Protein AF-A0AA39NH57-F1 (afdb_monomer_lite)

pLDDT: mean 89.68, std 11.89, range [40.75, 98.69]

Organism: Armillaria tabescens (NCBI:txid1929756)

Sequence (197 aa):
ELPESLSWLKDVNIGLLIDQEGFRAVHPSFRFVGYSPYTRSLDPQGGVIEGGVAEFMPIKRQAFNFHYALFDGLPILRRVTVNGEEDRDYISRQATLSLKTNGVYTIRGSETSSHASHQGDSPGAHKLRWKFDYMVDCRRQGEGSGRVLDGEKTLTPLTFSCSPLLLDPSQGKKIRLMHIVKKSVVTKLVAEKVEPT

Secondary structure (DSSP, 8-state):
---GGGGGGGG-EEEEEEESTTT--B--EEEEEEEETT--TT-TT-PPPTT-EEEEEESS---EEEE--TTSPPPEEEEEEETT-TTEES-SS-EE---SSSEEEEEEEEEE-SS---SSS-S-PPEEEEEEEEEEEEEESSSS---EEEEEEEEEEEEEEE-GGGGSTTT-EE--HHHHHHHHHSPPEEPEEPPP-

Structure (mmCIF, N/CA/C/O backbone):
data_AF-A0AA39NH57-F1
#
_entry.id   AF-A0AA39NH57-F1
#
loop_
_atom_site.group_PDB
_atom_site.id
_atom_site.type_symbol
_atom_site.label_atom_id
_atom_site.label_alt_id
_atom_site.label_comp_id
_atom_site.label_asym_id
_atom_site.label_entity_id
_atom_site.label_seq_id
_atom_site.pdbx_PDB_ins_code
_atom_site.Cartn_x
_atom_site.Cartn_y
_atom_site.Cartn_z
_atom_site.occupancy
_atom_site.B_iso_or_equiv
_atom_site.auth_seq_id
_atom_site.auth_comp_id
_atom_site.auth_asym_id
_atom_site.auth_atom_id
_atom_site.pdbx_PDB_model_num
ATOM 1 N N . GLU A 1 1 ? -3.361 -0.098 -24.016 1.00 78.81 1 GLU A N 1
ATOM 2 C CA . GLU A 1 1 ? -2.987 -1.528 -24.060 1.00 78.81 1 GLU A CA 1
ATOM 3 C C . GLU A 1 1 ? -1.663 -1.727 -23.337 1.00 78.81 1 GLU A C 1
ATOM 5 O O . GLU A 1 1 ? -0.910 -0.765 -23.217 1.00 78.81 1 GLU A O 1
ATOM 10 N N . LEU A 1 2 ? -1.416 -2.924 -22.800 1.00 91.06 2 LEU A N 1
ATOM 11 C CA . LEU A 1 2 ? -0.170 -3.248 -22.100 1.00 91.06 2 LEU A CA 1
ATOM 12 C C . LEU A 1 2 ? 0.949 -3.505 -23.130 1.00 91.06 2 LEU A C 1
ATOM 14 O O . LEU A 1 2 ? 0.768 -4.400 -23.956 1.00 91.06 2 LEU A O 1
ATOM 18 N N . PRO A 1 3 ? 2.083 -2.778 -23.088 1.00 91.56 3 PRO A N 1
ATOM 19 C CA . PRO A 1 3 ? 3.219 -3.033 -23.972 1.00 91.56 3 PRO A CA 1
ATOM 20 C C . PRO A 1 3 ? 3.752 -4.462 -23.832 1.00 91.56 3 PRO A C 1
ATOM 22 O O . PRO A 1 3 ? 3.783 -5.008 -22.729 1.00 91.56 3 PRO A O 1
ATOM 25 N N . GLU A 1 4 ? 4.231 -5.053 -24.928 1.00 92.50 4 GLU A N 1
ATOM 26 C CA . GLU A 1 4 ? 4.769 -6.423 -24.937 1.00 92.50 4 GLU A CA 1
ATOM 27 C C . GLU A 1 4 ? 5.940 -6.602 -23.957 1.00 92.50 4 GLU A C 1
ATOM 29 O O . GLU A 1 4 ? 6.001 -7.599 -23.236 1.00 92.50 4 GLU A O 1
ATOM 34 N N . SER A 1 5 ? 6.800 -5.586 -23.832 1.00 90.56 5 SER A N 1
ATOM 35 C CA . SER A 1 5 ? 7.909 -5.545 -22.867 1.00 90.56 5 SER A CA 1
ATOM 36 C C . SER A 1 5 ? 7.464 -5.605 -21.400 1.00 90.56 5 SER A C 1
ATOM 38 O O . SER A 1 5 ? 8.267 -5.915 -20.522 1.00 90.56 5 SER A O 1
ATOM 40 N N . LEU A 1 6 ? 6.188 -5.330 -21.124 1.00 93.50 6 LEU A N 1
ATOM 41 C CA . LEU A 1 6 ? 5.577 -5.385 -19.797 1.00 93.50 6 LEU A CA 1
ATOM 42 C C . LEU A 1 6 ? 4.576 -6.542 -19.659 1.00 93.50 6 LEU A C 1
ATOM 44 O O . LEU A 1 6 ? 3.846 -6.605 -18.672 1.00 93.50 6 LEU A O 1
ATOM 48 N N . SER A 1 7 ? 4.531 -7.468 -20.622 1.00 95.12 7 SER A N 1
ATOM 49 C CA . SER A 1 7 ? 3.599 -8.606 -20.623 1.00 95.12 7 SER A CA 1
ATOM 50 C C . SER A 1 7 ? 3.710 -9.491 -19.378 1.00 95.12 7 SER A C 1
ATOM 52 O O . SER A 1 7 ? 2.692 -10.014 -18.926 1.00 95.12 7 SER A O 1
ATOM 54 N N . TRP A 1 8 ? 4.900 -9.571 -18.776 1.00 94.56 8 TRP A N 1
ATOM 55 C CA . TRP A 1 8 ? 5.172 -10.285 -17.526 1.00 94.56 8 TRP A CA 1
ATOM 56 C C . TRP A 1 8 ? 4.342 -9.788 -16.333 1.00 94.56 8 TRP A C 1
ATOM 58 O O . TRP A 1 8 ? 4.108 -10.550 -15.400 1.00 94.56 8 TRP A O 1
ATOM 68 N N . LEU A 1 9 ? 3.837 -8.545 -16.360 1.00 95.44 9 LEU A N 1
ATOM 69 C CA . LEU A 1 9 ? 2.970 -8.016 -15.300 1.00 95.44 9 LEU A CA 1
ATOM 70 C C . LEU A 1 9 ? 1.673 -8.814 -15.136 1.00 95.44 9 LEU A C 1
ATOM 72 O O . LEU A 1 9 ? 1.103 -8.812 -14.048 1.00 95.44 9 LEU A O 1
ATOM 76 N N . LYS A 1 10 ? 1.201 -9.491 -16.191 1.00 95.75 10 LYS A N 1
ATOM 77 C CA . LYS A 1 10 ? -0.053 -10.263 -16.163 1.00 95.75 10 LYS A CA 1
ATOM 78 C C . LYS A 1 10 ? -0.041 -11.374 -15.114 1.00 95.75 10 LYS A C 1
ATOM 80 O O . LYS A 1 10 ? -1.092 -11.677 -14.557 1.00 95.75 10 LYS A O 1
ATOM 85 N N . ASP A 1 11 ? 1.137 -11.919 -14.831 1.00 95.69 11 ASP A N 1
ATOM 86 C CA . ASP A 1 11 ? 1.326 -13.025 -13.892 1.00 95.69 11 ASP A CA 1
ATOM 87 C C . ASP A 1 11 ? 1.779 -12.545 -12.504 1.00 95.69 11 ASP A C 1
ATOM 89 O O . ASP A 1 11 ? 2.000 -13.351 -11.598 1.00 95.69 11 ASP A O 1
ATOM 93 N N . VAL A 1 12 ? 1.907 -11.226 -12.311 1.00 97.38 12 VAL A N 1
ATOM 94 C CA . VAL A 1 12 ? 2.378 -10.652 -11.052 1.00 97.38 12 VAL A CA 1
ATOM 95 C C . VAL A 1 12 ? 1.270 -10.615 -10.006 1.00 97.38 12 VAL A C 1
ATOM 97 O O . VAL A 1 12 ? 0.202 -10.027 -10.205 1.00 97.38 12 VAL A O 1
ATOM 100 N N . ASN A 1 13 ? 1.592 -11.161 -8.834 1.00 97.62 13 ASN A N 1
ATOM 101 C CA . ASN A 1 13 ? 0.814 -11.007 -7.614 1.00 97.62 13 ASN A CA 1
ATOM 102 C C . ASN A 1 13 ? 1.596 -10.197 -6.583 1.00 97.62 13 ASN A C 1
ATOM 104 O O . ASN A 1 13 ? 2.742 -10.511 -6.268 1.00 97.62 13 ASN A O 1
ATOM 108 N N . ILE A 1 14 ? 0.962 -9.180 -6.012 1.00 98.50 14 ILE A N 1
ATOM 109 C CA . ILE A 1 14 ? 1.549 -8.357 -4.953 1.00 98.50 14 ILE A CA 1
ATOM 110 C C . ILE A 1 14 ? 1.020 -8.834 -3.607 1.00 98.50 14 ILE A C 1
ATOM 112 O O . ILE A 1 14 ? -0.189 -8.979 -3.438 1.00 98.50 14 ILE A O 1
ATOM 116 N N . GLY A 1 15 ? 1.907 -9.040 -2.638 1.00 98.38 15 GLY A N 1
ATOM 117 C CA . GLY A 1 15 ? 1.558 -9.253 -1.237 1.00 98.38 15 GLY A CA 1
ATOM 118 C C . GLY A 1 15 ? 1.901 -8.027 -0.399 1.00 98.38 15 GLY A C 1
ATOM 119 O O . GLY A 1 15 ? 2.974 -7.445 -0.54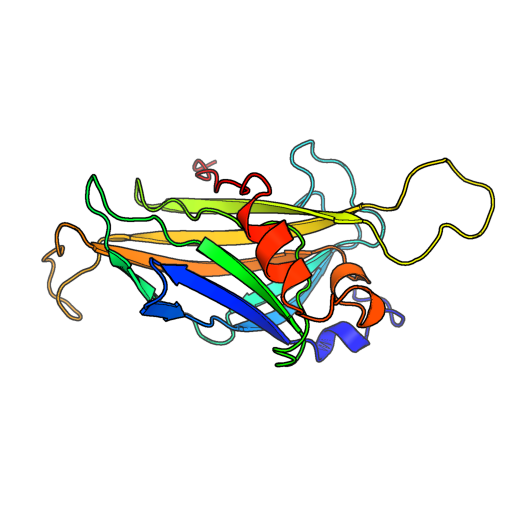9 1.00 98.38 15 GLY A O 1
ATOM 120 N N . LEU A 1 16 ? 1.010 -7.627 0.507 1.00 98.44 16 LEU A N 1
ATOM 121 C CA . LEU A 1 16 ? 1.328 -6.626 1.528 1.00 98.44 16 LEU A CA 1
ATOM 122 C C . LEU A 1 16 ? 1.457 -7.311 2.883 1.00 98.44 16 LEU A C 1
ATOM 124 O O . LEU A 1 16 ? 0.634 -8.153 3.215 1.00 98.44 16 LEU A O 1
ATOM 128 N N . LEU A 1 17 ? 2.436 -6.907 3.692 1.00 97.88 17 LEU A N 1
ATOM 129 C CA . LEU A 1 17 ? 2.437 -7.214 5.123 1.00 97.88 17 LEU A CA 1
ATOM 130 C C . LEU A 1 17 ? 1.971 -5.980 5.884 1.00 97.88 17 LEU A C 1
ATOM 132 O O . LEU A 1 17 ? 2.718 -5.002 5.975 1.00 97.88 17 LEU A O 1
ATOM 136 N N . ILE A 1 18 ? 0.778 -6.050 6.465 1.00 98.19 18 ILE A N 1
ATOM 137 C CA . ILE A 1 18 ? 0.260 -5.034 7.382 1.00 98.19 18 ILE A CA 1
ATOM 138 C C . ILE A 1 18 ? 0.232 -5.640 8.777 1.00 98.19 18 ILE A C 1
ATOM 140 O O . ILE A 1 18 ? -0.205 -6.769 8.944 1.00 98.19 18 ILE A O 1
ATOM 144 N N . ASP A 1 19 ? 0.701 -4.904 9.772 1.00 96.69 19 ASP A N 1
ATOM 145 C CA . ASP A 1 19 ? 0.818 -5.400 11.139 1.00 96.69 19 ASP A CA 1
ATOM 146 C C . ASP A 1 19 ? 0.491 -4.296 12.140 1.00 96.69 19 ASP A C 1
ATOM 148 O O . ASP A 1 19 ? 0.932 -3.156 11.986 1.00 96.69 19 ASP A O 1
ATOM 152 N N . GLN A 1 20 ? -0.268 -4.650 13.170 1.00 95.12 20 GLN A N 1
ATOM 153 C CA . GLN A 1 20 ? -0.509 -3.812 14.336 1.00 95.12 20 GLN A CA 1
ATOM 154 C C . GLN A 1 20 ? 0.141 -4.494 15.543 1.00 95.12 20 GLN A C 1
ATOM 156 O O . GLN A 1 20 ? -0.176 -5.638 15.869 1.00 95.12 20 GLN A O 1
ATOM 161 N N . GLU A 1 21 ? 1.079 -3.780 16.171 1.00 86.38 21 GLU A N 1
ATOM 162 C CA . GLU A 1 21 ? 1.728 -4.160 17.437 1.00 86.38 21 GLU A CA 1
ATOM 163 C C . GLU A 1 21 ? 2.524 -5.482 17.424 1.00 86.38 21 GLU A C 1
ATOM 165 O O . GLU A 1 21 ? 2.992 -5.928 18.467 1.00 86.38 21 GLU A O 1
ATOM 170 N N . GLY A 1 22 ? 2.757 -6.094 16.257 1.00 86.56 22 GLY A N 1
ATOM 171 C CA . GLY A 1 22 ? 3.571 -7.304 16.109 1.00 86.56 22 GLY A CA 1
ATOM 172 C C . GLY A 1 22 ? 2.810 -8.622 16.262 1.00 86.56 22 GLY A C 1
ATOM 173 O O . GLY A 1 22 ? 3.429 -9.680 16.176 1.00 86.56 22 GLY A O 1
ATOM 174 N N . PHE A 1 23 ? 1.495 -8.586 16.487 1.00 85.38 23 PHE A N 1
ATOM 175 C CA . PHE A 1 23 ? 0.682 -9.795 16.684 1.00 85.38 23 PHE A CA 1
ATOM 176 C C . PHE A 1 23 ? -0.670 -9.767 15.956 1.00 85.38 23 PHE A C 1
ATOM 178 O O . PHE A 1 23 ? -1.460 -10.703 16.077 1.00 85.38 23 PHE A O 1
ATOM 185 N N . ARG A 1 24 ? -0.942 -8.723 15.164 1.00 91.25 24 ARG A N 1
ATOM 186 C CA . ARG A 1 24 ? -2.147 -8.595 14.325 1.00 91.25 24 ARG A CA 1
ATOM 187 C C . ARG A 1 24 ? -1.747 -8.401 12.866 1.00 91.25 24 ARG A C 1
ATOM 189 O O . ARG A 1 24 ? -2.108 -7.411 12.229 1.00 91.25 24 ARG A O 1
ATOM 196 N N . ALA A 1 25 ? -0.939 -9.331 12.366 1.00 96.00 25 ALA A N 1
ATOM 197 C CA . ALA A 1 25 ? -0.470 -9.317 10.991 1.00 96.00 25 ALA A CA 1
ATOM 198 C C . ALA A 1 25 ? -1.555 -9.811 10.023 1.00 96.00 25 ALA A C 1
ATOM 200 O O . ALA A 1 25 ? -2.240 -10.802 10.279 1.00 96.00 25 ALA A O 1
ATOM 201 N N . VAL A 1 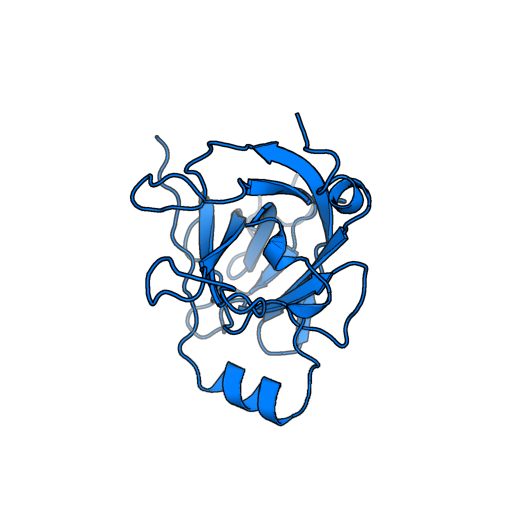26 ? -1.691 -9.128 8.890 1.00 97.44 26 VAL A N 1
ATOM 202 C CA . VAL A 1 26 ? -2.578 -9.495 7.785 1.00 97.44 26 VAL A CA 1
ATOM 203 C C . VAL A 1 26 ? -1.840 -9.370 6.457 1.00 97.44 26 VAL A C 1
ATOM 205 O O . VAL A 1 26 ? -0.953 -8.526 6.293 1.00 97.44 26 VAL A O 1
ATOM 208 N N . HIS A 1 27 ? -2.224 -10.227 5.511 1.00 97.62 27 HIS A N 1
ATOM 209 C CA . HIS A 1 27 ? -1.500 -10.438 4.260 1.00 97.62 27 HIS A CA 1
ATOM 210 C C . HIS A 1 27 ? -2.427 -10.320 3.042 1.00 97.62 27 HIS A C 1
ATOM 212 O O . HIS A 1 27 ? -2.724 -11.328 2.400 1.00 97.62 27 HIS A O 1
ATOM 218 N N . PRO A 1 28 ? -2.969 -9.128 2.727 1.00 97.94 28 PRO A N 1
ATOM 219 C CA . PRO A 1 28 ? -3.777 -8.982 1.529 1.00 97.94 28 PRO A CA 1
ATOM 220 C C . PRO A 1 28 ? -2.917 -9.140 0.276 1.00 97.94 28 PRO A C 1
ATOM 222 O O . PRO A 1 28 ? -1.798 -8.626 0.195 1.00 97.94 28 PRO A O 1
ATOM 225 N N . SER A 1 29 ? -3.479 -9.832 -0.711 1.00 98.25 29 SER A N 1
ATOM 226 C CA . SER A 1 29 ? -2.846 -10.077 -2.004 1.00 98.25 29 SER A CA 1
ATOM 227 C C . SER A 1 29 ? -3.622 -9.406 -3.127 1.00 98.25 29 SER A C 1
ATOM 229 O O . SER A 1 29 ? -4.853 -9.333 -3.084 1.00 98.25 29 SER A O 1
ATOM 231 N N . PHE A 1 30 ? -2.905 -8.949 -4.147 1.00 98.69 30 PHE A N 1
ATOM 232 C CA . PHE A 1 30 ? -3.447 -8.213 -5.278 1.00 98.69 30 PHE A CA 1
ATOM 233 C C . PHE A 1 30 ? -2.966 -8.834 -6.580 1.00 98.69 30 PHE A C 1
ATOM 235 O O . PHE A 1 30 ? -1.812 -9.241 -6.679 1.00 98.69 30 PHE A O 1
ATOM 242 N N . ARG A 1 31 ? -3.842 -8.854 -7.580 1.00 98.31 31 ARG A N 1
ATOM 243 C CA . ARG A 1 31 ? -3.537 -9.307 -8.939 1.00 98.31 31 ARG A CA 1
ATOM 244 C C . ARG A 1 31 ? -3.554 -8.135 -9.903 1.00 98.31 31 ARG A C 1
ATOM 246 O O . ARG A 1 31 ? -4.313 -7.183 -9.696 1.00 98.31 31 ARG A O 1
ATOM 253 N N . PHE A 1 32 ? -2.750 -8.228 -10.951 1.00 98.19 32 PHE A N 1
ATOM 254 C CA . PHE A 1 32 ? -2.742 -7.252 -12.030 1.00 98.19 32 PHE A CA 1
ATOM 255 C C . PHE A 1 32 ? -4.116 -7.172 -12.713 1.00 98.19 32 PHE A C 1
ATOM 257 O O . PHE A 1 32 ? -4.762 -8.193 -12.959 1.00 98.19 32 PHE A O 1
ATOM 264 N N . VAL A 1 33 ? -4.573 -5.954 -13.010 1.00 97.12 33 VAL A N 1
ATOM 265 C CA . VAL A 1 33 ? -5.847 -5.713 -13.712 1.00 97.12 33 VAL A CA 1
ATOM 266 C C . VAL A 1 33 ? -5.736 -4.733 -14.872 1.00 97.12 33 VAL A C 1
ATOM 268 O O . VAL A 1 33 ? -6.602 -4.746 -15.745 1.00 97.12 33 VAL A O 1
ATOM 271 N N . GLY A 1 34 ? -4.703 -3.891 -14.912 1.00 95.38 34 GLY A N 1
ATOM 272 C CA . GLY A 1 34 ? -4.641 -2.829 -15.906 1.00 95.38 34 GLY A CA 1
ATOM 273 C C . GLY A 1 34 ? -3.302 -2.117 -15.975 1.00 95.38 34 GLY A C 1
ATOM 274 O O . GLY A 1 34 ? -2.487 -2.167 -15.055 1.00 95.38 34 GLY A O 1
ATOM 275 N N . TYR A 1 35 ? -3.086 -1.443 -17.101 1.00 95.38 35 TYR A N 1
ATOM 276 C CA . TYR A 1 35 ? -1.937 -0.582 -17.325 1.00 95.38 35 TYR A CA 1
ATOM 277 C C . TYR A 1 35 ? -2.371 0.715 -17.999 1.00 95.38 35 TYR A C 1
ATOM 279 O O . TYR A 1 35 ? -3.073 0.698 -19.014 1.00 95.38 35 TYR A O 1
ATOM 287 N N . SER A 1 36 ? -1.890 1.825 -17.451 1.00 92.31 36 SER A N 1
ATOM 288 C CA . SER A 1 36 ? -2.207 3.176 -17.890 1.00 92.31 36 SER A CA 1
ATOM 289 C C . SER A 1 36 ? -0.924 3.913 -18.305 1.00 92.31 36 SER A C 1
ATOM 291 O O . SER A 1 36 ? -0.159 4.320 -17.428 1.00 92.31 36 SER A O 1
ATOM 293 N N . PRO A 1 37 ? -0.670 4.135 -19.612 1.00 86.38 37 PRO A N 1
ATOM 294 C CA . PRO A 1 37 ? 0.579 4.743 -20.094 1.00 86.38 37 PRO A CA 1
ATOM 295 C C . PRO A 1 37 ? 0.727 6.232 -19.754 1.00 86.38 37 PRO A C 1
ATOM 297 O O . PRO A 1 37 ? 1.843 6.722 -19.632 1.00 86.38 37 PRO A O 1
ATOM 300 N N . TYR A 1 38 ? -0.386 6.954 -19.584 1.00 79.25 38 TYR A N 1
ATOM 301 C CA . TYR A 1 38 ? -0.394 8.417 -19.423 1.00 79.25 38 TYR A CA 1
ATOM 302 C C . TYR A 1 38 ? -1.114 8.892 -18.158 1.00 79.25 38 TYR A C 1
ATOM 304 O O . TYR A 1 38 ? -1.486 10.062 -18.050 1.00 79.25 38 TYR A O 1
ATOM 312 N N . THR A 1 39 ? -1.364 7.993 -17.203 1.00 78.00 39 THR A N 1
ATOM 313 C CA . THR A 1 39 ? -2.061 8.391 -15.978 1.00 78.00 39 THR A CA 1
ATOM 314 C C . THR A 1 39 ? -1.168 9.235 -15.077 1.00 78.00 39 THR A C 1
ATOM 316 O O . THR A 1 39 ? 0.057 9.112 -15.050 1.00 78.00 39 THR A O 1
ATOM 319 N N . ARG A 1 40 ? -1.833 10.089 -14.307 1.00 78.69 40 ARG A N 1
ATOM 320 C CA . ARG A 1 40 ? -1.241 10.977 -13.306 1.00 78.69 40 ARG A CA 1
ATOM 321 C C . ARG A 1 40 ? -1.535 10.489 -11.885 1.00 78.69 40 ARG A C 1
ATOM 323 O O . ARG A 1 40 ? -1.211 11.162 -10.919 1.00 78.69 40 ARG A O 1
ATOM 330 N 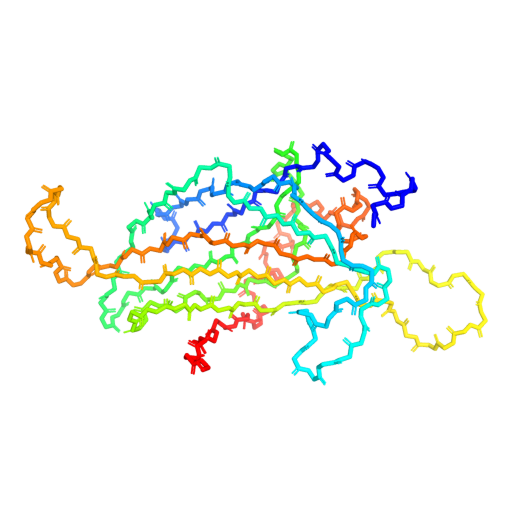N . SER A 1 41 ? -2.155 9.313 -11.742 1.00 77.31 41 SER A N 1
ATOM 331 C CA . SER A 1 41 ? -2.722 8.811 -10.480 1.00 77.31 41 SER A CA 1
ATOM 332 C C . SER A 1 41 ? -1.707 8.590 -9.351 1.00 77.31 41 SER A C 1
ATOM 334 O O . SER A 1 41 ? -2.101 8.528 -8.183 1.00 77.31 41 SER A O 1
ATOM 336 N N . LEU A 1 42 ? -0.415 8.474 -9.680 1.00 82.75 42 LEU A N 1
ATOM 337 C CA . LEU A 1 42 ? 0.676 8.344 -8.708 1.00 82.75 42 LEU A CA 1
ATOM 338 C C . LEU A 1 42 ? 1.380 9.670 -8.393 1.00 82.75 42 LEU A C 1
ATOM 340 O O . LEU A 1 42 ? 2.205 9.698 -7.481 1.00 82.75 42 LEU A O 1
ATOM 344 N N . ASP A 1 43 ? 1.106 10.739 -9.143 1.00 80.00 43 ASP A N 1
ATOM 345 C CA . ASP A 1 43 ? 1.714 12.052 -8.939 1.00 80.00 43 ASP A CA 1
ATOM 346 C C . ASP A 1 43 ? 0.724 12.981 -8.215 1.00 80.00 43 ASP A C 1
ATOM 348 O O . ASP A 1 43 ? -0.284 13.372 -8.808 1.00 80.00 43 ASP A O 1
ATOM 352 N N . PRO A 1 44 ? 0.984 13.370 -6.953 1.00 73.94 44 PRO A N 1
ATOM 353 C CA . PRO A 1 44 ? 0.146 14.340 -6.248 1.00 73.94 44 PRO A CA 1
ATOM 354 C C . PRO A 1 44 ? 0.023 15.684 -6.977 1.00 73.94 44 PRO A C 1
ATOM 356 O O . PRO A 1 44 ? -0.987 16.364 -6.838 1.00 73.94 44 PRO A O 1
ATOM 359 N N . GLN A 1 45 ? 1.039 16.068 -7.752 1.00 79.44 45 GLN A N 1
ATOM 360 C CA . GLN A 1 45 ? 1.079 17.301 -8.534 1.00 79.44 45 GLN A CA 1
ATOM 361 C C . GLN A 1 45 ? 0.500 17.129 -9.949 1.00 79.44 45 GLN A C 1
ATOM 363 O O . GLN A 1 45 ? 0.469 18.081 -10.726 1.00 79.44 45 GLN A O 1
ATOM 368 N N . GLY A 1 46 ? 0.036 15.929 -10.309 1.00 75.12 46 GLY A N 1
ATOM 369 C CA . GLY A 1 46 ? -0.579 15.671 -11.608 1.00 75.12 46 GLY A CA 1
ATOM 370 C C . GLY A 1 46 ? 0.413 15.565 -12.772 1.00 75.12 46 GLY A C 1
ATOM 371 O O . GLY A 1 46 ? 0.019 15.762 -13.925 1.00 75.12 46 GLY A O 1
ATOM 372 N N . GLY A 1 47 ? 1.685 15.275 -12.494 1.00 78.94 47 GLY A N 1
ATOM 373 C CA . GLY A 1 47 ? 2.693 14.950 -13.503 1.00 78.94 47 GLY A CA 1
ATOM 374 C C . GLY A 1 47 ? 2.472 13.579 -14.153 1.00 78.94 47 GLY A C 1
ATOM 375 O O . GLY A 1 47 ? 1.892 12.666 -13.560 1.00 78.94 47 GLY A O 1
ATOM 376 N N . VAL A 1 48 ? 2.929 13.432 -15.399 1.00 75.19 48 VAL A N 1
ATOM 377 C CA . VAL A 1 48 ? 2.916 12.142 -16.109 1.00 75.19 48 VAL A CA 1
ATOM 378 C C . VAL A 1 48 ? 3.977 11.224 -15.503 1.00 75.19 48 VAL A C 1
ATOM 380 O O . VAL A 1 48 ? 5.103 11.649 -15.249 1.00 75.19 48 VAL A O 1
ATOM 383 N N . ILE A 1 49 ? 3.617 9.961 -15.275 1.00 80.44 49 ILE A N 1
ATOM 384 C CA . ILE A 1 49 ? 4.546 8.940 -14.784 1.00 80.44 49 ILE A CA 1
ATOM 385 C C . ILE A 1 49 ? 5.282 8.312 -15.964 1.00 80.44 49 ILE A C 1
ATOM 387 O O . ILE A 1 49 ? 4.670 7.657 -16.807 1.00 80.44 49 ILE A O 1
ATOM 391 N N . GLU A 1 50 ? 6.600 8.486 -16.007 1.00 79.00 50 GLU A N 1
ATOM 392 C CA . GLU A 1 50 ? 7.464 7.804 -16.970 1.00 79.00 50 GLU A CA 1
ATOM 393 C C . GLU A 1 50 ? 7.307 6.276 -16.849 1.00 79.00 50 GLU A C 1
ATOM 395 O O . GLU A 1 50 ? 7.286 5.722 -15.747 1.00 79.00 50 GLU A O 1
ATOM 400 N N . GLY A 1 51 ? 7.145 5.590 -17.984 1.00 82.31 51 GLY A N 1
ATOM 401 C CA . GLY A 1 51 ? 6.900 4.143 -18.028 1.00 82.31 51 GLY A CA 1
ATOM 402 C C . GLY A 1 51 ? 5.460 3.717 -17.705 1.00 82.31 51 GLY A C 1
ATOM 403 O O . GLY A 1 51 ? 5.150 2.527 -17.786 1.00 82.31 51 GLY A O 1
ATOM 404 N N . GLY A 1 52 ? 4.559 4.657 -17.402 1.00 90.19 52 GLY A N 1
ATOM 405 C CA . GLY A 1 52 ? 3.152 4.397 -17.092 1.00 90.19 52 GLY A CA 1
ATOM 406 C C . GLY A 1 52 ? 2.923 3.797 -15.702 1.00 90.19 52 GLY A C 1
ATOM 407 O O . GLY A 1 52 ? 3.805 3.785 -14.842 1.00 90.19 52 GLY A O 1
ATOM 408 N N . VAL A 1 53 ? 1.704 3.313 -15.465 1.00 94.50 53 VAL A N 1
ATOM 409 C CA . VAL A 1 53 ? 1.260 2.791 -14.164 1.00 94.50 53 VAL A CA 1
ATOM 410 C C . VAL A 1 53 ? 0.606 1.433 -14.331 1.00 94.50 53 VAL A C 1
ATOM 412 O O . VAL A 1 53 ? -0.322 1.286 -15.122 1.00 94.50 53 VAL A O 1
ATOM 415 N N . ALA A 1 54 ? 1.075 0.460 -13.558 1.00 96.69 54 ALA A N 1
ATOM 416 C CA . ALA A 1 54 ? 0.434 -0.832 -13.383 1.00 96.69 54 ALA A CA 1
ATOM 417 C C . ALA A 1 54 ? -0.584 -0.758 -12.236 1.00 96.69 54 ALA A C 1
ATOM 419 O O . ALA A 1 54 ? -0.308 -0.183 -11.179 1.00 96.69 54 ALA A O 1
ATOM 420 N N . GLU A 1 55 ? -1.759 -1.339 -12.448 1.00 97.38 55 GLU A N 1
ATOM 421 C CA . GLU A 1 55 ? -2.894 -1.303 -11.530 1.00 97.38 55 GLU A CA 1
ATOM 422 C C . GLU A 1 55 ? -3.234 -2.713 -11.054 1.00 97.38 55 GLU A C 1
ATOM 424 O O . GLU A 1 55 ? -3.325 -3.655 -11.847 1.00 97.38 55 GLU A O 1
ATOM 429 N N . PHE A 1 56 ? -3.441 -2.843 -9.745 1.00 98.38 56 PHE A N 1
ATOM 430 C CA . PHE A 1 56 ? -3.702 -4.101 -9.069 1.00 98.38 56 PHE A CA 1
ATOM 431 C C . PHE A 1 56 ? -4.925 -3.983 -8.160 1.00 98.38 56 PHE A C 1
ATOM 433 O O . PHE A 1 56 ? -5.108 -2.989 -7.450 1.00 98.38 56 PHE A O 1
ATOM 440 N N . MET A 1 57 ? -5.733 -5.040 -8.141 1.00 98.38 57 MET A N 1
ATOM 441 C CA . MET A 1 57 ? -6.928 -5.161 -7.303 1.00 98.38 57 MET A CA 1
ATOM 442 C C . MET A 1 57 ? -6.791 -6.351 -6.347 1.00 98.38 57 MET A C 1
ATOM 444 O O . MET A 1 57 ? -6.164 -7.348 -6.719 1.00 98.38 57 MET A O 1
ATOM 448 N N . PRO A 1 58 ? -7.390 -6.293 -5.143 1.00 98.31 58 PRO A N 1
ATOM 449 C CA . PRO A 1 58 ? -7.403 -7.403 -4.207 1.00 98.31 58 PRO A CA 1
ATOM 450 C C . PRO A 1 58 ? -7.912 -8.683 -4.869 1.00 98.31 58 PRO A C 1
ATOM 452 O O . PRO A 1 58 ? -8.958 -8.685 -5.519 1.00 98.31 58 PRO A O 1
ATOM 455 N N . ILE A 1 59 ? -7.198 -9.790 -4.665 1.00 97.75 59 ILE A N 1
ATOM 456 C CA . ILE A 1 59 ? -7.641 -11.120 -5.114 1.00 97.75 59 ILE A CA 1
ATOM 457 C C . ILE A 1 59 ? -8.932 -11.507 -4.385 1.00 97.75 59 ILE A C 1
ATOM 459 O O . ILE A 1 59 ? -9.855 -12.056 -4.981 1.00 97.75 59 ILE A O 1
ATOM 463 N N . LYS A 1 60 ? -9.014 -11.166 -3.095 1.00 96.44 60 LYS A N 1
ATOM 464 C CA . LYS A 1 60 ? -10.200 -11.334 -2.259 1.00 96.44 60 LYS A CA 1
ATOM 465 C C . LYS A 1 60 ? -10.564 -9.997 -1.629 1.00 96.44 60 LYS A C 1
ATOM 467 O O . LYS A 1 60 ? -9.744 -9.391 -0.940 1.00 96.44 60 LYS A O 1
ATOM 472 N N . ARG A 1 61 ? -11.812 -9.558 -1.811 1.00 93.88 61 ARG A N 1
ATOM 473 C CA . ARG A 1 61 ? -12.352 -8.413 -1.071 1.00 93.88 61 ARG A CA 1
ATOM 474 C C . ARG A 1 61 ? -12.602 -8.847 0.371 1.00 93.88 61 ARG A C 1
ATOM 476 O O . ARG A 1 61 ? -13.577 -9.534 0.656 1.00 93.88 61 ARG A O 1
ATOM 483 N N . GLN A 1 62 ? -11.687 -8.483 1.261 1.00 94.88 62 GLN A N 1
ATOM 484 C CA . GLN A 1 62 ? -11.721 -8.852 2.670 1.00 94.88 62 GLN A CA 1
ATOM 485 C C . GLN A 1 62 ? -11.470 -7.621 3.536 1.00 94.88 62 GLN A C 1
ATOM 487 O O . GLN A 1 62 ? -10.557 -6.842 3.270 1.00 94.88 62 GLN A O 1
ATOM 492 N N . ALA A 1 63 ? -12.281 -7.476 4.580 1.00 95.81 63 ALA A N 1
ATOM 493 C CA . ALA A 1 63 ? -12.065 -6.506 5.638 1.00 95.81 63 ALA A CA 1
ATOM 494 C C . ALA A 1 63 ? -11.226 -7.141 6.757 1.00 95.81 63 ALA A C 1
ATOM 496 O O . ALA A 1 63 ? -11.465 -8.285 7.152 1.00 95.81 63 ALA A O 1
ATOM 497 N N . PHE A 1 64 ? -10.255 -6.393 7.269 1.00 95.94 64 PHE A N 1
ATOM 498 C CA . PHE A 1 64 ? -9.392 -6.798 8.375 1.00 95.94 64 PHE A CA 1
ATOM 499 C C . PHE A 1 64 ? -9.702 -5.961 9.608 1.00 95.94 64 PHE A C 1
ATOM 501 O O . PHE A 1 64 ? -9.825 -4.742 9.511 1.00 95.94 64 PHE A O 1
ATOM 508 N N . ASN A 1 65 ? -9.835 -6.615 10.758 1.00 94.94 65 ASN A N 1
ATOM 509 C CA . ASN A 1 65 ? -10.165 -5.948 12.012 1.00 94.94 65 ASN A CA 1
ATOM 510 C C . ASN A 1 65 ? -8.890 -5.465 12.701 1.00 94.94 65 ASN A C 1
ATOM 512 O O . ASN A 1 65 ? -7.953 -6.242 12.882 1.00 94.94 65 ASN A O 1
ATOM 516 N 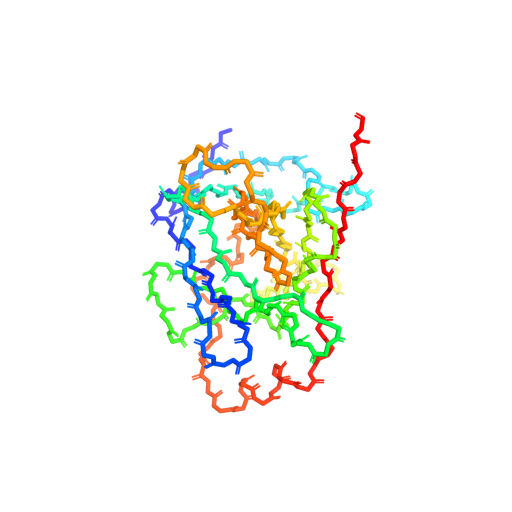N . PHE A 1 66 ? -8.899 -4.212 13.135 1.00 95.12 66 PHE A N 1
ATOM 517 C CA . PHE A 1 66 ? -7.830 -3.601 13.912 1.00 95.12 66 PHE A CA 1
ATOM 518 C C . PHE A 1 66 ? -8.408 -2.906 15.138 1.00 95.12 66 PHE A C 1
ATOM 520 O O . PHE A 1 66 ? -9.535 -2.401 15.112 1.00 95.12 66 PHE A O 1
ATOM 527 N N . HIS A 1 67 ? -7.620 -2.878 16.206 1.00 93.06 67 HIS A N 1
ATOM 528 C CA . HIS A 1 67 ? -7.947 -2.086 17.381 1.00 93.06 67 HIS A CA 1
ATOM 529 C C . HIS A 1 67 ? -7.713 -0.602 17.095 1.00 93.06 67 HIS A C 1
ATOM 531 O O . HIS A 1 67 ? -6.850 -0.227 16.297 1.00 93.06 67 HIS A O 1
ATOM 537 N N . TYR A 1 68 ? -8.508 0.244 17.731 1.00 90.88 68 TYR A N 1
ATOM 538 C CA . TYR A 1 68 ? -8.417 1.687 17.633 1.00 90.88 68 TYR A CA 1
ATOM 539 C C . TYR A 1 68 ? -8.864 2.326 18.954 1.00 90.88 68 TYR A C 1
ATOM 541 O O . TYR A 1 68 ? -9.999 2.783 19.087 1.00 90.88 68 TYR A O 1
ATOM 549 N N . ALA A 1 69 ? -7.954 2.362 19.928 1.00 85.69 69 ALA A N 1
ATOM 550 C CA . ALA A 1 69 ? -8.084 3.142 21.158 1.00 85.69 69 ALA A CA 1
ATOM 551 C C . ALA A 1 69 ? -7.014 4.250 21.240 1.00 85.69 69 ALA A C 1
ATOM 553 O O . ALA A 1 69 ? -6.050 4.266 20.476 1.00 85.69 69 ALA A O 1
ATOM 554 N N . LEU A 1 70 ? -7.179 5.192 22.179 1.00 75.62 70 LEU A N 1
ATOM 555 C CA . LEU A 1 70 ? -6.337 6.396 22.335 1.00 75.62 70 LEU A CA 1
ATOM 556 C C . LEU A 1 70 ? -4.825 6.129 22.472 1.00 75.62 70 LEU A C 1
ATOM 558 O O . LEU A 1 70 ? -4.036 7.021 22.167 1.00 75.62 70 LEU A O 1
ATOM 562 N N . PHE A 1 71 ? -4.426 4.936 22.918 1.00 79.00 71 PHE A N 1
ATOM 563 C CA . PHE A 1 71 ? -3.026 4.571 23.164 1.00 79.00 71 PHE A CA 1
ATOM 564 C C . PHE A 1 71 ? -2.548 3.364 22.348 1.00 79.00 71 PHE A C 1
ATOM 566 O O . PHE A 1 71 ? -1.406 2.937 22.518 1.00 79.00 71 PHE A O 1
ATOM 573 N N . ASP A 1 72 ? -3.391 2.840 21.457 1.00 83.62 72 ASP A N 1
ATOM 574 C CA . ASP A 1 72 ? -3.042 1.682 20.639 1.00 83.62 72 ASP A CA 1
ATOM 575 C C . ASP A 1 72 ? -2.187 2.108 19.441 1.00 83.62 72 ASP A C 1
ATOM 577 O O . ASP A 1 72 ? -2.343 3.196 18.868 1.00 83.62 72 ASP A O 1
ATOM 581 N N . GLY A 1 73 ? -1.279 1.228 19.024 1.00 90.06 73 GLY A N 1
ATOM 582 C CA . GLY A 1 73 ? -0.485 1.453 17.824 1.00 90.06 73 GLY A CA 1
ATOM 583 C C . GLY A 1 73 ? -1.365 1.400 16.576 1.00 90.06 73 GLY A C 1
ATOM 584 O O . GLY A 1 73 ? -2.184 0.501 16.426 1.00 90.06 73 GLY A O 1
ATOM 585 N N . LEU A 1 74 ? -1.187 2.321 15.627 1.00 95.19 74 LEU A N 1
ATOM 586 C CA . LEU A 1 74 ? -1.861 2.216 14.327 1.00 95.19 74 LEU A CA 1
ATOM 587 C C . LEU A 1 74 ? -1.269 1.068 13.486 1.00 95.19 74 LEU A C 1
ATOM 589 O O . LEU A 1 74 ? -0.071 0.789 13.605 1.00 95.19 74 LEU A O 1
ATOM 593 N N . PRO A 1 75 ? -2.055 0.432 12.594 1.00 97.31 75 PRO A N 1
ATOM 594 C CA . PRO A 1 75 ? -1.526 -0.569 11.676 1.00 97.31 75 PRO A CA 1
ATOM 595 C C . PRO A 1 75 ? -0.429 0.013 10.785 1.00 97.31 75 PRO A C 1
ATOM 597 O O . PRO A 1 75 ? -0.527 1.140 10.295 1.00 97.31 75 PRO A O 1
ATOM 600 N N . ILE A 1 76 ? 0.612 -0.776 10.544 1.00 97.62 76 ILE A N 1
ATOM 601 C CA . ILE A 1 76 ? 1.776 -0.389 9.757 1.00 97.62 76 ILE A CA 1
ATOM 602 C C . ILE A 1 76 ? 1.878 -1.288 8.527 1.00 97.62 76 ILE A C 1
ATOM 604 O O . ILE A 1 76 ? 2.021 -2.503 8.656 1.00 97.62 76 ILE A O 1
ATOM 608 N N . LEU A 1 77 ? 1.903 -0.697 7.331 1.00 98.25 77 LEU A N 1
ATOM 609 C CA . LEU A 1 77 ? 2.389 -1.379 6.133 1.00 98.25 77 LEU A CA 1
ATOM 610 C C . LEU A 1 77 ? 3.902 -1.572 6.276 1.00 98.25 77 LEU A C 1
ATOM 612 O O . LEU A 1 77 ? 4.685 -0.619 6.188 1.00 98.25 77 LEU A O 1
ATOM 616 N N . ARG A 1 78 ? 4.308 -2.813 6.541 1.00 96.50 78 ARG A N 1
ATOM 617 C CA . ARG A 1 78 ? 5.699 -3.177 6.810 1.00 96.50 78 ARG A CA 1
ATOM 618 C C . ARG A 1 78 ? 6.464 -3.537 5.550 1.00 96.50 78 ARG A C 1
ATOM 620 O O . ARG A 1 78 ? 7.642 -3.188 5.476 1.00 96.50 78 ARG A O 1
ATOM 627 N N . ARG A 1 79 ? 5.846 -4.268 4.617 1.00 96.81 79 ARG A N 1
ATOM 628 C CA . ARG A 1 79 ? 6.510 -4.833 3.428 1.00 96.81 79 ARG A CA 1
ATOM 629 C C . ARG A 1 79 ? 5.572 -4.908 2.231 1.00 96.81 79 ARG A C 1
ATOM 631 O O . ARG A 1 79 ? 4.364 -5.059 2.410 1.00 96.81 79 ARG A O 1
ATOM 638 N N . VAL A 1 80 ? 6.176 -4.873 1.049 1.00 98.38 80 VAL A N 1
ATOM 639 C CA . VAL A 1 80 ? 5.562 -5.251 -0.229 1.00 98.38 80 VAL A CA 1
ATOM 640 C C . VAL A 1 80 ? 6.387 -6.402 -0.794 1.00 98.38 80 VAL A C 1
ATOM 642 O O . VAL A 1 80 ? 7.606 -6.273 -0.895 1.00 98.38 80 VAL A O 1
ATOM 645 N N . THR A 1 81 ? 5.736 -7.510 -1.129 1.00 98.19 81 THR A N 1
ATOM 646 C CA . THR A 1 81 ? 6.335 -8.706 -1.735 1.00 98.19 81 THR A CA 1
ATOM 647 C C . THR A 1 81 ? 5.733 -8.942 -3.116 1.00 98.19 81 THR A C 1
ATOM 649 O O . THR A 1 81 ? 4.630 -8.477 -3.416 1.00 98.19 81 THR A O 1
ATOM 652 N N . VAL A 1 82 ? 6.457 -9.668 -3.963 1.00 97.75 82 VAL A N 1
ATOM 653 C CA . VAL A 1 82 ? 6.033 -10.014 -5.324 1.00 97.75 82 VAL A CA 1
ATOM 654 C C . VAL A 1 82 ? 6.052 -11.531 -5.460 1.00 97.75 82 VAL A C 1
ATOM 656 O O . VAL A 1 82 ? 6.980 -12.178 -4.991 1.00 97.75 82 VAL A O 1
ATOM 659 N N . ASN A 1 83 ? 5.007 -12.099 -6.057 1.00 95.62 83 ASN A N 1
ATOM 660 C CA . ASN A 1 83 ? 4.868 -13.524 -6.376 1.00 95.62 83 ASN A CA 1
ATOM 661 C C . ASN A 1 83 ? 5.083 -14.476 -5.186 1.00 95.62 83 ASN A C 1
ATOM 663 O O . ASN A 1 83 ? 5.540 -15.601 -5.353 1.00 95.62 83 ASN A O 1
ATOM 667 N N . GLY A 1 84 ? 4.737 -14.030 -3.974 1.00 91.69 84 GLY A N 1
ATOM 668 C CA . GLY A 1 84 ? 4.915 -14.820 -2.751 1.00 91.69 84 GLY A CA 1
ATOM 669 C C . GLY A 1 84 ? 6.362 -14.899 -2.251 1.00 91.69 84 GLY A C 1
ATOM 670 O O . GLY A 1 84 ? 6.622 -15.605 -1.282 1.00 91.69 84 GLY A O 1
ATOM 671 N N . GLU A 1 85 ? 7.301 -14.164 -2.854 1.00 94.19 85 GLU A N 1
ATOM 672 C CA . GLU A 1 85 ? 8.686 -14.087 -2.385 1.00 94.19 85 GLU A CA 1
ATOM 673 C C . GLU A 1 85 ? 8.776 -13.251 -1.101 1.00 94.19 85 GLU A C 1
ATOM 675 O O . GLU A 1 85 ? 8.887 -12.023 -1.121 1.00 94.19 85 GLU A O 1
ATOM 680 N N . GLU A 1 86 ? 8.705 -13.918 0.050 1.00 93.00 86 GLU A N 1
ATOM 681 C CA . GLU A 1 86 ? 8.701 -13.253 1.358 1.00 93.00 86 GLU A CA 1
ATOM 682 C C . GLU A 1 86 ? 10.086 -12.826 1.864 1.00 93.00 86 GLU A C 1
ATOM 684 O O . GLU A 1 86 ? 10.174 -12.111 2.869 1.00 93.00 86 GLU A O 1
ATOM 689 N N . ASP A 1 87 ? 11.166 -13.245 1.198 1.00 94.94 87 ASP A N 1
ATOM 690 C CA . ASP A 1 87 ? 12.546 -12.888 1.547 1.00 94.94 87 ASP A CA 1
ATOM 691 C C . ASP A 1 87 ? 13.018 -11.580 0.887 1.00 94.94 87 ASP A C 1
ATOM 693 O O . ASP A 1 87 ? 14.127 -11.105 1.171 1.00 94.94 87 ASP A O 1
ATOM 697 N N . ARG A 1 88 ? 12.163 -10.961 0.062 1.00 95.94 88 ARG A N 1
ATOM 698 C CA . ARG A 1 88 ? 12.390 -9.668 -0.589 1.00 95.94 88 ARG A CA 1
ATOM 699 C C . ARG A 1 88 ? 11.347 -8.639 -0.181 1.00 95.94 88 ARG A C 1
ATOM 701 O O . ARG A 1 88 ? 10.184 -8.946 0.040 1.00 95.94 88 ARG A O 1
ATOM 708 N N . ASP A 1 89 ? 11.781 -7.390 -0.082 1.00 96.94 89 ASP A N 1
ATOM 709 C CA . ASP A 1 89 ? 10.926 -6.246 0.222 1.00 96.94 89 ASP A CA 1
ATOM 710 C C . ASP A 1 89 ? 11.132 -5.156 -0.826 1.00 96.94 89 ASP A C 1
ATOM 712 O O . ASP A 1 89 ? 12.258 -4.719 -1.080 1.00 96.94 89 ASP A O 1
ATOM 716 N N . TYR A 1 90 ? 10.032 -4.725 -1.428 1.00 97.31 90 TYR A N 1
ATOM 717 C CA . TYR A 1 90 ? 10.017 -3.783 -2.543 1.00 97.31 90 TYR A CA 1
ATOM 718 C C . TYR A 1 90 ? 9.793 -2.332 -2.104 1.00 97.31 90 TYR A C 1
ATOM 720 O O . TYR A 1 90 ? 9.787 -1.433 -2.938 1.00 97.31 90 TYR A O 1
ATOM 728 N N . ILE A 1 91 ? 9.647 -2.076 -0.799 1.00 96.75 91 ILE A N 1
ATOM 729 C CA . ILE A 1 91 ? 9.537 -0.717 -0.253 1.00 96.75 91 ILE A CA 1
ATOM 730 C C . ILE A 1 91 ? 10.599 -0.450 0.816 1.00 96.75 91 ILE A C 1
ATOM 732 O O . ILE A 1 91 ? 10.867 -1.272 1.693 1.00 96.75 91 ILE A O 1
ATOM 736 N N . SER A 1 92 ? 11.208 0.733 0.787 1.00 94.69 92 SER A N 1
ATOM 737 C CA . SER A 1 92 ? 12.269 1.131 1.726 1.00 94.69 92 SER A CA 1
ATOM 738 C C . SER A 1 92 ? 11.759 1.801 2.993 1.00 94.69 92 SER A C 1
ATOM 740 O O . SER A 1 92 ? 12.498 1.900 3.969 1.00 94.69 92 SER A O 1
ATOM 742 N N . ARG A 1 93 ? 10.498 2.238 3.017 1.00 96.12 93 ARG A N 1
ATOM 743 C CA . ARG A 1 93 ? 9.867 2.893 4.170 1.00 96.12 93 ARG A CA 1
ATOM 744 C C . ARG A 1 93 ? 8.640 2.114 4.606 1.00 96.12 93 ARG A C 1
ATOM 746 O O . ARG A 1 93 ? 7.953 1.524 3.784 1.00 96.12 93 ARG A O 1
ATOM 753 N N . GLN A 1 94 ? 8.381 2.095 5.907 1.00 97.00 94 GLN A N 1
ATOM 754 C CA . GLN A 1 94 ? 7.091 1.647 6.429 1.00 97.00 94 GLN A CA 1
ATOM 755 C C . GLN A 1 94 ? 6.059 2.771 6.285 1.00 97.00 94 GLN A C 1
ATOM 757 O O . GLN A 1 94 ? 6.439 3.944 6.216 1.00 97.00 94 GLN A O 1
ATOM 762 N N . ALA A 1 95 ? 4.771 2.433 6.287 1.00 97.88 95 ALA A N 1
ATOM 763 C CA . ALA A 1 95 ? 3.698 3.425 6.275 1.00 97.88 95 ALA A CA 1
ATOM 764 C C . ALA A 1 95 ? 2.701 3.194 7.409 1.00 97.88 95 ALA A C 1
ATOM 766 O O . ALA A 1 95 ? 2.247 2.073 7.613 1.00 97.88 95 ALA A O 1
ATOM 767 N N . THR A 1 96 ? 2.352 4.256 8.125 1.00 97.62 96 THR A N 1
ATOM 768 C CA . THR A 1 96 ? 1.300 4.254 9.141 1.00 97.62 96 THR A CA 1
ATOM 769 C C . THR A 1 96 ? -0.062 4.400 8.469 1.00 97.62 96 THR A C 1
ATOM 771 O O . THR A 1 96 ? -0.306 5.383 7.765 1.00 97.62 96 THR A O 1
ATOM 774 N N . LEU A 1 97 ? -0.951 3.437 8.707 1.00 97.88 97 LEU A N 1
ATOM 775 C CA . LEU A 1 97 ? -2.309 3.399 8.172 1.00 97.88 97 LEU A CA 1
ATOM 776 C C . LEU A 1 97 ? -3.261 4.017 9.201 1.00 97.88 97 LEU A C 1
ATOM 778 O O . LEU A 1 97 ? -3.478 3.475 10.282 1.00 97.88 97 LEU A O 1
ATOM 782 N N . SER A 1 98 ? -3.812 5.184 8.882 1.00 96.06 98 SER A N 1
ATOM 783 C CA . SER A 1 98 ? -4.786 5.860 9.739 1.00 96.06 98 SER A CA 1
ATOM 784 C C . SER A 1 98 ? -6.109 5.096 9.785 1.00 96.06 98 SER A C 1
ATOM 786 O O . SER A 1 98 ? -6.601 4.640 8.753 1.00 96.06 98 SER A O 1
ATOM 788 N N . LEU A 1 99 ? -6.699 5.009 10.978 1.00 95.56 99 LEU A N 1
ATOM 789 C CA . LEU A 1 99 ? -8.034 4.453 11.233 1.00 95.56 99 LEU A CA 1
ATOM 790 C C . LEU A 1 99 ? -8.999 5.505 11.818 1.00 95.56 99 LEU A C 1
ATOM 792 O O . LEU A 1 99 ? -10.081 5.174 12.302 1.00 95.56 99 LEU A O 1
ATOM 796 N N . LYS A 1 100 ? -8.591 6.784 11.807 1.00 91.62 100 LYS A N 1
ATOM 797 C CA . LYS A 1 100 ? -9.187 7.841 12.639 1.00 91.62 100 LYS A CA 1
ATOM 798 C C . LYS A 1 100 ? -10.659 8.105 12.344 1.00 91.62 100 LYS A C 1
ATOM 800 O O . LYS A 1 100 ? -11.448 8.311 13.262 1.00 91.62 100 LYS A O 1
ATOM 805 N N . THR A 1 101 ? -11.026 8.134 11.069 1.00 94.19 101 THR A N 1
ATOM 806 C CA . THR A 1 101 ? -12.405 8.366 10.629 1.00 94.19 101 THR A CA 1
ATOM 807 C C . THR A 1 101 ? -12.766 7.376 9.540 1.00 94.19 101 THR A C 1
ATOM 809 O O . THR A 1 101 ? -11.879 6.881 8.855 1.00 94.19 101 THR A O 1
ATOM 812 N N . ASN A 1 102 ? -14.054 7.106 9.351 1.00 95.56 102 ASN A N 1
ATOM 813 C CA . ASN A 1 102 ? -14.485 6.267 8.239 1.00 95.56 102 ASN A CA 1
ATOM 814 C C . ASN A 1 102 ? -14.267 7.008 6.911 1.00 95.56 102 ASN A C 1
ATOM 816 O O . ASN A 1 102 ? -14.345 8.244 6.850 1.00 95.56 102 ASN A O 1
ATOM 820 N N . GLY A 1 103 ? -13.996 6.244 5.858 1.00 96.81 103 GLY A N 1
ATOM 821 C CA . GLY A 1 103 ? -13.748 6.762 4.518 1.00 96.81 103 GLY A CA 1
ATOM 822 C C . GLY A 1 103 ? -12.564 6.095 3.834 1.00 96.81 103 GLY A C 1
ATOM 823 O O . GLY A 1 103 ? -11.989 5.129 4.337 1.00 96.81 103 GLY A O 1
ATOM 824 N N . VAL A 1 104 ? -12.215 6.615 2.662 1.00 97.69 104 VAL A N 1
ATOM 825 C CA . VAL A 1 104 ? -11.085 6.127 1.873 1.00 97.69 104 VAL A CA 1
ATOM 826 C C . VAL A 1 104 ? -9.817 6.861 2.288 1.00 97.69 104 VAL A C 1
ATOM 828 O O . VAL A 1 104 ? -9.831 8.061 2.556 1.00 97.69 104 VAL A O 1
ATOM 831 N N . TYR A 1 105 ? -8.718 6.125 2.334 1.00 97.94 105 TYR A N 1
ATOM 832 C CA . TYR A 1 105 ? -7.388 6.625 2.624 1.00 97.94 105 TYR A CA 1
ATOM 833 C C . TYR A 1 105 ? -6.409 6.169 1.553 1.00 97.94 105 TYR A C 1
ATOM 835 O O . TYR A 1 105 ? -6.591 5.124 0.926 1.00 97.94 105 TYR A O 1
ATOM 843 N N . THR A 1 106 ? -5.348 6.949 1.385 1.00 97.44 106 THR A N 1
ATOM 844 C CA . THR A 1 106 ? -4.304 6.712 0.394 1.00 97.44 106 THR A CA 1
ATOM 845 C C . THR A 1 106 ? -2.922 6.888 1.011 1.00 97.44 106 THR A C 1
ATOM 847 O O . THR A 1 106 ? -2.688 7.790 1.816 1.00 97.44 106 THR A O 1
ATOM 850 N N . ILE A 1 107 ? -1.994 6.003 0.656 1.00 97.31 107 ILE A N 1
ATOM 851 C CA . ILE A 1 107 ? -0.568 6.122 0.967 1.00 97.31 107 ILE A CA 1
ATOM 852 C C . ILE A 1 107 ? 0.159 6.197 -0.355 1.00 97.31 107 ILE A C 1
ATOM 854 O O . ILE A 1 107 ? -0.076 5.373 -1.236 1.00 97.31 107 ILE A O 1
ATOM 858 N N . ARG A 1 108 ? 1.106 7.128 -0.452 1.00 96.44 108 ARG A N 1
ATOM 859 C CA . ARG A 1 108 ? 2.019 7.238 -1.586 1.00 96.44 108 ARG A CA 1
ATOM 860 C C . ARG A 1 108 ? 3.457 7.101 -1.120 1.00 96.44 108 ARG A C 1
ATOM 862 O O . ARG A 1 108 ? 3.835 7.629 -0.074 1.00 96.44 108 ARG A O 1
ATOM 869 N N . GLY A 1 109 ? 4.260 6.416 -1.918 1.00 95.62 109 GLY A N 1
ATOM 870 C CA . GLY A 1 109 ? 5.692 6.293 -1.705 1.00 95.62 109 GLY A CA 1
ATOM 871 C C . GLY A 1 109 ? 6.457 6.285 -3.017 1.00 95.62 109 GLY A C 1
ATOM 872 O O . GLY A 1 109 ? 5.886 6.260 -4.109 1.00 95.62 109 GLY A O 1
ATOM 873 N N . SER A 1 110 ? 7.778 6.342 -2.901 1.00 94.56 110 SER A N 1
ATOM 874 C CA . SER A 1 110 ? 8.679 6.288 -4.042 1.00 94.56 110 SER A CA 1
ATOM 875 C C . SER A 1 110 ? 9.957 5.561 -3.673 1.00 94.56 110 SER A C 1
ATOM 877 O O . SER A 1 110 ? 10.523 5.819 -2.610 1.00 94.5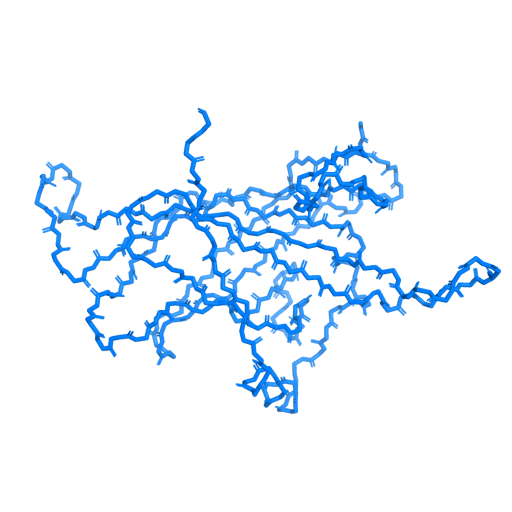6 110 SER A O 1
ATOM 879 N N . GLU A 1 111 ? 10.437 4.738 -4.587 1.00 94.00 111 GLU A N 1
ATOM 880 C CA . GLU A 1 111 ? 11.736 4.090 -4.528 1.00 94.00 111 GLU A CA 1
ATOM 881 C C . GLU A 1 111 ? 12.658 4.660 -5.603 1.00 94.00 111 GLU A C 1
ATOM 883 O O . GLU A 1 111 ? 12.218 5.279 -6.574 1.00 94.00 111 GLU A O 1
ATOM 888 N N . THR A 1 112 ? 13.953 4.452 -5.420 1.00 91.19 112 THR A N 1
ATOM 889 C CA . THR A 1 112 ? 14.952 4.750 -6.441 1.00 91.19 112 THR A CA 1
ATOM 890 C C . THR A 1 112 ? 15.173 3.506 -7.284 1.00 91.19 112 THR A C 1
ATOM 892 O O . THR A 1 112 ? 15.427 2.444 -6.716 1.00 91.19 112 THR A O 1
ATOM 895 N N . SER A 1 113 ? 15.108 3.644 -8.609 1.00 88.75 113 SER A N 1
ATOM 896 C CA . SER A 1 113 ? 15.416 2.554 -9.535 1.00 88.75 113 SER A CA 1
ATOM 897 C C . SER A 1 113 ? 16.834 2.023 -9.320 1.00 88.75 113 SER A C 1
ATOM 899 O O . SER A 1 113 ? 17.791 2.796 -9.240 1.00 88.75 113 SER A O 1
ATOM 901 N N . SER A 1 114 ? 16.971 0.700 -9.244 1.00 82.25 114 SER A N 1
ATOM 902 C CA . SER A 1 114 ? 18.269 0.011 -9.278 1.00 82.25 114 SER A CA 1
ATOM 903 C C . SER A 1 114 ? 18.935 0.048 -10.660 1.00 82.25 114 SER A C 1
ATOM 905 O O . SER A 1 114 ? 20.146 -0.163 -10.751 1.00 82.25 114 SER A O 1
ATOM 907 N N . HIS A 1 115 ? 18.179 0.327 -11.727 1.00 68.75 115 HIS A N 1
ATOM 908 C CA . HIS A 1 115 ? 18.741 0.494 -13.062 1.00 68.75 115 HIS A CA 1
ATOM 909 C C . HIS A 1 115 ? 19.472 1.837 -13.118 1.00 68.75 115 HIS A C 1
ATOM 911 O O . HIS A 1 115 ? 18.855 2.897 -12.997 1.00 68.75 115 HIS A O 1
ATOM 917 N N . ALA A 1 116 ? 20.796 1.789 -13.272 1.00 55.34 116 ALA A N 1
ATOM 918 C CA . ALA A 1 116 ? 21.592 2.978 -13.538 1.00 55.34 116 ALA A CA 1
ATOM 919 C C . ALA A 1 116 ? 21.130 3.610 -14.858 1.00 55.34 116 ALA A C 1
ATOM 921 O O . ALA A 1 116 ? 20.879 2.897 -15.832 1.00 55.34 116 ALA A O 1
ATOM 922 N N . SER A 1 117 ? 21.039 4.939 -14.900 1.00 54.12 117 SER A N 1
ATOM 923 C CA . SER A 1 117 ? 20.864 5.665 -16.153 1.00 54.12 117 SER A CA 1
ATOM 924 C C . SER A 1 117 ? 22.089 5.406 -17.034 1.00 54.12 117 SER A C 1
ATOM 926 O O . SER A 1 117 ? 23.179 5.933 -16.808 1.00 54.12 117 SER A O 1
ATOM 928 N N . HIS A 1 118 ? 21.939 4.536 -18.031 1.00 46.72 118 HIS A N 1
ATOM 929 C CA . HIS A 1 118 ? 22.927 4.427 -19.090 1.00 46.72 118 HIS A CA 1
ATOM 930 C C . HIS A 1 118 ? 22.713 5.592 -20.064 1.00 46.72 118 HIS A C 1
ATOM 932 O O . HIS A 1 118 ? 21.695 5.654 -20.738 1.00 46.72 118 HIS A O 1
ATOM 938 N N . GLN A 1 119 ? 23.728 6.460 -20.127 1.00 43.34 119 GLN A N 1
ATOM 939 C CA . GLN A 1 119 ? 23.958 7.546 -21.090 1.00 43.34 119 GLN A CA 1
ATOM 940 C C . GLN A 1 119 ? 23.084 8.812 -20.983 1.00 43.34 119 GLN A C 1
ATOM 942 O O . GLN A 1 119 ? 21.907 8.835 -21.307 1.00 43.34 119 GLN A O 1
ATOM 947 N N . GLY A 1 120 ? 23.757 9.924 -20.670 1.00 50.31 120 GLY A N 1
ATOM 948 C CA . GLY A 1 120 ? 23.544 11.207 -21.351 1.00 50.31 120 GLY A CA 1
ATOM 949 C C . GLY A 1 120 ? 22.475 12.156 -20.812 1.00 50.31 120 GLY A C 1
ATOM 950 O O . GLY A 1 120 ? 22.728 13.356 -20.837 1.00 50.31 120 GLY A O 1
ATOM 951 N N . ASP A 1 121 ? 21.353 11.673 -20.280 1.00 48.84 121 ASP A N 1
ATOM 952 C CA . ASP A 1 121 ? 20.253 12.552 -19.858 1.00 48.84 121 ASP A CA 1
ATOM 953 C C . ASP A 1 121 ? 20.104 12.636 -18.335 1.00 48.84 121 ASP A C 1
ATOM 955 O O . ASP A 1 121 ? 19.727 11.677 -17.673 1.00 48.84 121 ASP A O 1
ATOM 959 N N . SER A 1 122 ? 20.383 13.837 -17.814 1.00 47.47 122 SER A N 1
ATOM 960 C CA . SER A 1 122 ? 20.099 14.373 -16.471 1.00 47.47 122 SER A CA 1
ATOM 961 C C . SER A 1 122 ? 20.542 13.558 -15.229 1.00 47.47 122 SER A C 1
ATOM 963 O O . SER A 1 122 ? 20.268 12.369 -15.087 1.00 47.47 122 SER A O 1
ATOM 965 N N . PRO A 1 123 ? 21.160 14.200 -14.217 1.00 40.75 123 PRO A N 1
ATOM 966 C CA . PRO A 1 123 ? 21.560 13.540 -12.977 1.00 40.75 123 PRO A CA 1
ATOM 967 C C . PRO A 1 123 ? 20.335 13.343 -12.070 1.00 40.75 123 PRO A C 1
ATOM 969 O O . PRO A 1 123 ? 20.109 14.092 -11.122 1.00 40.75 123 PRO A O 1
ATOM 972 N N . GLY A 1 124 ? 19.504 12.349 -12.369 1.00 51.03 124 GLY A N 1
ATOM 973 C CA . GLY A 1 124 ? 18.328 12.024 -11.572 1.00 51.03 124 GLY A CA 1
ATOM 974 C C . GLY A 1 124 ? 18.066 10.532 -11.593 1.00 51.03 124 GLY A C 1
ATOM 975 O O . GLY A 1 124 ? 17.692 9.978 -12.616 1.00 51.03 124 GLY A O 1
ATOM 976 N N . ALA A 1 125 ? 18.247 9.862 -10.458 1.00 61.12 125 ALA A N 1
ATOM 977 C CA . ALA A 1 125 ? 17.847 8.469 -10.342 1.00 61.12 125 ALA A CA 1
ATOM 978 C C . ALA A 1 125 ? 16.323 8.357 -10.567 1.00 61.12 125 ALA A C 1
ATOM 980 O O . ALA A 1 125 ? 15.552 9.042 -9.886 1.00 61.12 125 ALA A O 1
ATOM 981 N N . HIS A 1 126 ? 15.892 7.529 -11.528 1.00 79.75 126 HIS A N 1
ATOM 982 C CA . HIS A 1 126 ? 14.475 7.386 -11.875 1.00 79.75 126 HIS A CA 1
ATOM 983 C C . HIS A 1 126 ? 13.671 6.952 -10.641 1.00 79.75 126 HIS A C 1
ATOM 985 O O . HIS A 1 126 ? 14.004 5.967 -9.973 1.00 79.75 126 HIS A O 1
ATOM 991 N N . LYS A 1 127 ? 12.619 7.711 -10.315 1.00 88.88 127 LYS A N 1
ATOM 992 C CA . LYS A 1 127 ? 11.760 7.448 -9.154 1.00 88.88 127 LYS A CA 1
ATOM 993 C C . LYS A 1 127 ? 10.649 6.479 -9.534 1.00 88.88 127 LYS A C 1
ATOM 995 O O . LYS A 1 127 ? 9.802 6.796 -10.362 1.00 88.88 127 LYS A O 1
ATOM 1000 N N . LEU A 1 128 ? 10.607 5.343 -8.856 1.00 93.12 128 LEU A N 1
ATOM 1001 C CA . LEU A 1 128 ? 9.568 4.332 -8.993 1.00 93.12 128 LEU A CA 1
ATOM 1002 C C . LEU A 1 128 ? 8.486 4.609 -7.952 1.00 93.12 128 LEU A C 1
ATOM 1004 O O . LEU A 1 128 ? 8.705 4.422 -6.756 1.00 93.12 128 LEU A O 1
ATOM 1008 N N . ARG A 1 129 ? 7.334 5.125 -8.379 1.00 95.19 129 ARG A N 1
ATOM 1009 C CA . ARG A 1 129 ? 6.261 5.536 -7.463 1.00 95.19 129 ARG A CA 1
ATOM 1010 C C . ARG A 1 129 ? 5.295 4.392 -7.204 1.00 95.19 129 ARG A C 1
ATOM 1012 O O . ARG A 1 129 ? 5.092 3.533 -8.057 1.00 95.19 129 ARG A O 1
ATOM 1019 N N . TRP A 1 130 ? 4.659 4.415 -6.042 1.00 97.31 130 TRP A N 1
ATOM 1020 C CA . TRP A 1 130 ? 3.585 3.493 -5.697 1.00 97.31 130 TRP A CA 1
ATOM 1021 C C . TRP A 1 130 ? 2.518 4.166 -4.844 1.00 97.31 130 TRP A C 1
ATOM 1023 O O . TRP A 1 130 ? 2.770 5.168 -4.169 1.00 97.31 130 TRP A O 1
ATOM 1033 N N . LYS A 1 131 ? 1.318 3.595 -4.890 1.00 97.62 131 LYS A N 1
ATOM 1034 C CA . LYS A 1 131 ? 0.138 4.036 -4.162 1.00 97.62 131 LYS A CA 1
ATOM 1035 C C . LYS A 1 131 ? -0.635 2.830 -3.638 1.00 97.62 131 LYS A C 1
ATOM 1037 O O . LYS A 1 131 ? -0.846 1.868 -4.373 1.00 97.62 131 LYS A O 1
ATOM 1042 N N . PHE A 1 132 ? -1.080 2.911 -2.391 1.00 98.56 132 PHE A N 1
ATOM 1043 C CA . PHE A 1 132 ? -1.989 1.949 -1.778 1.00 98.56 132 PHE A CA 1
ATOM 1044 C C . PHE A 1 132 ? -3.233 2.674 -1.261 1.00 98.56 132 PHE A C 1
ATOM 1046 O O . PHE A 1 132 ? -3.108 3.572 -0.426 1.00 98.56 132 PHE A O 1
ATOM 1053 N N . ASP A 1 133 ? -4.412 2.270 -1.739 1.00 98.19 133 ASP A N 1
ATOM 1054 C CA . ASP A 1 133 ? -5.696 2.798 -1.279 1.00 98.19 133 ASP A CA 1
ATOM 1055 C C . ASP A 1 133 ? -6.448 1.749 -0.449 1.00 98.19 133 ASP A C 1
ATOM 1057 O O . ASP A 1 133 ? -6.472 0.555 -0.774 1.00 98.19 133 ASP A O 1
ATOM 1061 N N . TYR A 1 134 ? -7.091 2.201 0.625 1.00 98.56 134 TYR A N 1
ATOM 1062 C CA . TYR A 1 134 ? -7.887 1.359 1.514 1.00 98.56 134 TYR A CA 1
ATOM 1063 C C . TYR A 1 134 ? -9.085 2.120 2.081 1.00 98.56 134 TYR A C 1
ATOM 1065 O O . TYR A 1 134 ? -9.089 3.346 2.155 1.00 98.56 134 TYR A O 1
ATOM 1073 N N . MET A 1 135 ? -10.109 1.385 2.498 1.00 98.06 135 MET A N 1
ATOM 1074 C CA . MET A 1 135 ? -11.298 1.925 3.149 1.00 98.06 135 MET A CA 1
ATOM 1075 C C . MET A 1 135 ? -11.287 1.592 4.636 1.00 98.06 135 MET A C 1
ATOM 1077 O O . MET A 1 135 ? -11.007 0.453 5.012 1.00 98.06 135 MET A O 1
ATOM 1081 N N . VAL A 1 136 ? -11.639 2.573 5.460 1.00 97.62 136 VAL A N 1
ATOM 1082 C CA . VAL A 1 136 ? -11.890 2.418 6.893 1.00 97.62 136 VAL A CA 1
ATOM 1083 C C . VAL A 1 136 ? -13.385 2.480 7.153 1.00 97.62 136 VAL A C 1
ATOM 1085 O O . VAL A 1 136 ? -14.052 3.419 6.714 1.00 97.62 136 VAL A O 1
ATOM 1088 N N . ASP A 1 137 ? -13.897 1.521 7.917 1.00 95.69 137 ASP A N 1
ATOM 1089 C CA . ASP A 1 137 ? -15.276 1.536 8.408 1.00 95.69 137 ASP A CA 1
ATOM 1090 C C . ASP A 1 137 ? -15.354 1.060 9.866 1.00 95.69 137 ASP A C 1
ATOM 1092 O O . ASP A 1 137 ? -14.416 0.470 10.411 1.00 95.69 137 ASP A O 1
ATOM 1096 N N . CYS A 1 138 ? -16.486 1.312 10.512 1.00 93.50 138 CYS A N 1
ATOM 1097 C CA . CYS A 1 138 ? -16.807 0.770 11.823 1.00 93.50 138 CYS A CA 1
ATOM 1098 C C . CYS A 1 138 ? -16.925 -0.754 11.757 1.00 93.50 138 CYS A C 1
ATOM 1100 O O . CYS A 1 138 ? -17.601 -1.296 10.880 1.00 93.50 138 CYS A O 1
ATOM 1102 N N . ARG A 1 139 ? -16.334 -1.456 12.727 1.00 90.88 139 ARG A N 1
ATOM 1103 C CA . ARG A 1 139 ? -16.600 -2.886 12.878 1.00 90.88 139 ARG A CA 1
ATOM 1104 C C . ARG A 1 139 ? -17.998 -3.085 13.457 1.00 90.88 139 ARG A C 1
ATOM 1106 O O . ARG A 1 139 ? -18.395 -2.392 14.391 1.00 90.88 139 ARG A O 1
ATOM 1113 N N . ARG A 1 140 ? -18.749 -4.036 12.903 1.00 89.31 140 ARG A N 1
ATOM 1114 C CA . ARG A 1 140 ? -20.090 -4.405 13.374 1.00 89.31 140 ARG A CA 1
ATOM 1115 C C . ARG A 1 140 ? -20.089 -5.813 13.957 1.00 89.31 140 ARG A C 1
ATOM 1117 O O . ARG A 1 140 ? -19.309 -6.668 13.531 1.00 89.31 140 ARG A O 1
ATOM 1124 N N . GLN A 1 141 ? -20.935 -6.047 14.957 1.00 82.31 141 GLN A N 1
ATOM 1125 C CA . GLN A 1 141 ? -21.071 -7.360 15.583 1.00 82.31 141 GLN A CA 1
ATOM 1126 C C . GLN A 1 141 ? -21.871 -8.293 14.664 1.00 82.31 141 GLN A C 1
ATOM 1128 O O . GLN A 1 141 ? -23.089 -8.193 14.629 1.00 82.31 141 GLN A O 1
ATOM 1133 N N . GLY A 1 142 ? -21.206 -9.204 13.951 1.00 77.19 142 GLY A N 1
ATOM 1134 C CA . GLY A 1 142 ? -21.870 -10.155 13.049 1.00 77.19 142 GLY A CA 1
ATOM 1135 C C . GLY A 1 142 ? -22.539 -9.500 11.833 1.00 77.19 142 GLY A C 1
ATOM 1136 O O . GLY A 1 142 ? -22.686 -8.280 11.747 1.00 77.19 142 GLY A O 1
ATOM 1137 N N . GLU A 1 143 ? -22.939 -10.318 10.863 1.00 70.62 143 GLU A N 1
ATOM 1138 C CA . GLU A 1 143 ? -23.714 -9.836 9.719 1.00 70.62 143 GLU A CA 1
ATOM 1139 C C . GLU A 1 143 ? -25.144 -9.486 10.162 1.00 70.62 143 GLU A C 1
ATOM 1141 O O . GLU A 1 143 ? -25.793 -10.243 10.879 1.00 70.62 143 GLU A O 1
ATOM 1146 N N . GLY A 1 144 ? -25.631 -8.306 9.771 1.00 70.38 144 GLY A N 1
ATOM 1147 C CA . GLY A 1 144 ? -27.003 -7.860 10.040 1.00 70.38 144 GLY A CA 1
ATOM 1148 C C . GLY A 1 144 ? -27.236 -7.186 11.395 1.00 70.38 144 GLY A C 1
ATOM 1149 O O . GLY A 1 144 ? -28.219 -6.458 11.532 1.00 70.38 144 GLY A O 1
ATOM 1150 N N . SER A 1 145 ? -26.338 -7.324 12.379 1.00 71.06 145 SER A N 1
ATOM 1151 C CA . SER A 1 145 ? -26.469 -6.525 13.600 1.00 71.06 145 SER A CA 1
ATOM 1152 C C . SER A 1 145 ? -25.995 -5.093 13.330 1.00 71.06 145 SER A C 1
ATOM 1154 O O . SER A 1 145 ? -24.864 -4.827 12.918 1.00 71.06 145 SER A O 1
ATOM 1156 N N . GLY A 1 146 ? -26.891 -4.131 13.546 1.00 78.62 146 GLY A N 1
ATOM 1157 C CA . GLY A 1 146 ? -26.577 -2.705 13.439 1.00 78.62 146 GLY A CA 1
ATOM 1158 C C . GLY A 1 146 ? -25.603 -2.211 14.513 1.00 78.62 146 GLY A C 1
ATOM 1159 O O . GLY A 1 146 ? -25.238 -1.037 14.506 1.00 78.62 146 GLY A O 1
ATOM 1160 N N . ARG A 1 147 ? -25.182 -3.081 15.441 1.00 86.94 147 ARG A N 1
ATOM 1161 C CA . ARG A 1 147 ? -24.340 -2.715 16.574 1.00 86.94 147 ARG A CA 1
ATOM 1162 C C . ARG A 1 147 ? -22.889 -2.544 16.138 1.00 86.94 147 ARG A C 1
ATOM 1164 O O . ARG A 1 147 ? -22.235 -3.498 15.714 1.00 86.94 147 ARG A O 1
ATOM 1171 N N . VAL A 1 148 ? -22.387 -1.326 16.304 1.00 88.25 148 VAL A N 1
ATOM 1172 C CA . VAL A 1 148 ? -20.971 -0.983 16.144 1.00 88.25 148 VAL A CA 1
ATOM 1173 C C . VAL A 1 148 ? -20.191 -1.446 17.376 1.00 88.25 148 VAL A C 1
ATOM 1175 O O . VAL A 1 148 ? -20.637 -1.242 18.505 1.00 88.25 148 VAL A O 1
ATOM 1178 N N . LEU A 1 149 ? -19.046 -2.086 17.149 1.00 87.31 149 LEU A N 1
ATOM 1179 C CA . LEU A 1 149 ? -18.083 -2.430 18.191 1.00 87.31 149 LEU A CA 1
ATOM 1180 C C . LEU A 1 149 ? -17.161 -1.233 18.411 1.00 87.31 149 LEU A C 1
ATOM 1182 O O . LEU A 1 149 ? -16.447 -0.816 17.498 1.00 87.31 149 LEU A O 1
ATOM 1186 N N . ASP A 1 150 ? -17.231 -0.656 19.608 1.00 86.69 150 ASP A N 1
ATOM 1187 C CA . ASP A 1 150 ? -16.378 0.466 19.984 1.00 86.69 150 ASP A CA 1
ATOM 1188 C C . ASP A 1 150 ? -14.918 0.023 20.137 1.00 86.69 150 ASP A C 1
ATOM 1190 O O . ASP A 1 150 ? -14.637 -1.140 20.430 1.00 86.69 150 ASP A O 1
ATOM 1194 N N . GLY A 1 151 ? -13.988 0.945 19.898 1.00 89.56 151 GLY A N 1
ATOM 1195 C CA . GLY A 1 151 ? -12.552 0.660 19.940 1.00 89.56 151 GLY A CA 1
ATOM 1196 C C . GLY A 1 151 ? -12.039 -0.237 18.807 1.00 89.56 151 GLY A C 1
ATOM 1197 O O . GLY A 1 151 ? -10.878 -0.639 18.832 1.00 89.56 151 GLY A O 1
ATOM 1198 N N . GLU A 1 152 ? -12.860 -0.559 17.803 1.00 91.38 152 GLU A N 1
ATOM 1199 C CA . GLU A 1 152 ? -12.466 -1.410 16.680 1.00 91.38 152 GLU A CA 1
ATOM 1200 C C . GLU A 1 152 ? -12.858 -0.809 15.327 1.00 91.38 152 GLU A C 1
ATOM 1202 O O . GLU A 1 152 ? -13.939 -0.245 15.122 1.00 91.38 152 GLU A O 1
ATOM 1207 N N . LYS A 1 153 ? -11.963 -0.970 14.354 1.00 95.25 153 LYS A N 1
ATOM 1208 C CA . LYS A 1 153 ? -12.160 -0.534 12.972 1.00 95.25 153 LYS A CA 1
ATOM 1209 C C . LYS A 1 153 ? -11.883 -1.673 12.015 1.00 95.25 153 LYS A C 1
ATOM 1211 O O . LYS A 1 153 ? -11.149 -2.612 12.317 1.00 95.25 153 LYS A O 1
ATOM 1216 N N . THR A 1 154 ? -12.470 -1.562 10.835 1.00 96.38 154 THR A N 1
ATOM 1217 C CA . THR A 1 154 ? -12.134 -2.420 9.707 1.00 96.38 154 THR A CA 1
ATOM 1218 C C . THR A 1 154 ? -11.294 -1.654 8.703 1.00 96.38 154 THR A C 1
ATOM 1220 O O . THR A 1 154 ? -11.533 -0.473 8.461 1.00 96.38 154 THR A O 1
ATOM 1223 N N . LEU A 1 155 ? -10.319 -2.339 8.114 1.00 98.00 155 LEU A N 1
ATOM 1224 C CA . LEU A 1 155 ? -9.542 -1.885 6.972 1.00 98.00 155 LEU A CA 1
ATOM 1225 C C . LEU A 1 155 ? -9.826 -2.824 5.804 1.00 98.00 155 LEU A C 1
ATOM 1227 O O . LEU A 1 155 ? -9.538 -4.017 5.880 1.00 98.00 155 LEU A O 1
ATOM 1231 N N . THR A 1 156 ? -10.377 -2.293 4.718 1.00 98.38 156 THR A N 1
ATOM 1232 C CA . THR A 1 156 ? -10.600 -3.039 3.473 1.00 98.38 156 THR A CA 1
ATOM 1233 C C . THR A 1 156 ? -9.632 -2.526 2.412 1.00 98.38 156 THR A C 1
ATOM 1235 O O . THR A 1 156 ? -9.774 -1.377 1.988 1.00 98.38 156 THR A O 1
ATOM 1238 N N . PRO A 1 157 ? -8.648 -3.323 1.967 1.00 98.44 157 PRO A N 1
ATOM 1239 C CA . PRO A 1 157 ? -7.768 -2.922 0.877 1.00 98.44 157 PRO A CA 1
ATOM 1240 C C . PRO A 1 157 ? -8.569 -2.720 -0.415 1.00 98.44 157 PRO A C 1
ATOM 1242 O O . PRO A 1 157 ? -9.470 -3.510 -0.702 1.00 98.44 157 PRO A O 1
ATOM 1245 N N . LEU A 1 158 ? -8.250 -1.674 -1.182 1.00 98.19 158 LEU A N 1
ATOM 1246 C CA . LEU A 1 158 ? -8.976 -1.322 -2.408 1.00 98.19 158 LEU A CA 1
ATOM 1247 C C . LEU A 1 158 ? -8.118 -1.499 -3.655 1.00 98.19 158 LEU A C 1
ATOM 1249 O O . LEU A 1 158 ? -8.503 -2.253 -4.538 1.00 98.19 158 LEU A O 1
ATOM 1253 N N . THR A 1 159 ? -6.966 -0.834 -3.724 1.00 98.19 159 THR A N 1
ATOM 1254 C CA . THR A 1 159 ? -6.089 -0.859 -4.903 1.00 98.19 159 THR A CA 1
ATOM 1255 C C . THR A 1 159 ? -4.633 -0.723 -4.506 1.00 98.19 159 THR A C 1
ATOM 1257 O O . THR A 1 159 ? -4.295 -0.010 -3.560 1.00 98.19 159 THR A O 1
ATOM 1260 N N . PHE A 1 160 ? -3.764 -1.359 -5.283 1.00 98.50 160 PHE A N 1
ATOM 1261 C CA . PHE A 1 160 ? -2.343 -1.047 -5.307 1.00 98.50 160 PHE A CA 1
ATOM 1262 C C . PHE A 1 160 ? -1.974 -0.617 -6.727 1.00 98.50 160 PHE A C 1
ATOM 1264 O O . PHE A 1 160 ? -2.402 -1.231 -7.702 1.00 98.50 160 PHE A O 1
ATOM 1271 N N . SER A 1 161 ? -1.205 0.454 -6.865 1.00 97.88 161 SER A N 1
ATOM 1272 C CA . SER A 1 161 ? -0.771 0.958 -8.168 1.00 97.88 161 SER A CA 1
ATOM 1273 C C . SER A 1 161 ? 0.687 1.370 -8.095 1.00 97.88 161 SER A C 1
ATOM 1275 O O . SER A 1 161 ? 1.105 1.949 -7.094 1.00 97.88 161 SER A O 1
ATOM 1277 N N . CYS A 1 162 ? 1.472 1.112 -9.135 1.00 97.31 162 CYS A N 1
ATOM 1278 C CA . CYS A 1 162 ? 2.886 1.478 -9.130 1.00 97.31 162 CYS A CA 1
ATOM 1279 C C . CYS A 1 162 ? 3.473 1.672 -10.526 1.00 97.31 162 CYS A C 1
ATOM 1281 O O . CYS A 1 162 ? 2.910 1.228 -11.526 1.00 97.31 162 CYS A O 1
ATOM 1283 N N . SER A 1 163 ? 4.642 2.308 -10.586 1.00 95.06 163 SER A N 1
ATOM 1284 C CA . SER A 1 163 ? 5.530 2.219 -11.743 1.00 95.06 163 SER A CA 1
ATOM 1285 C C . SER A 1 163 ? 5.850 0.737 -12.012 1.00 95.06 163 SER A C 1
ATOM 1287 O O . SER A 1 163 ? 6.265 0.056 -11.072 1.00 95.06 163 SER A O 1
ATOM 1289 N N . PRO A 1 164 ? 5.698 0.217 -13.248 1.00 94.88 164 PRO A N 1
ATOM 1290 C CA . PRO A 1 164 ? 5.952 -1.191 -13.574 1.00 94.88 164 PRO A CA 1
ATOM 1291 C C . PRO A 1 164 ? 7.301 -1.721 -13.088 1.00 94.88 164 PRO A C 1
ATOM 1293 O O . PRO A 1 164 ? 7.366 -2.777 -12.467 1.00 94.88 164 PRO A O 1
ATOM 1296 N N . LEU A 1 165 ? 8.365 -0.940 -13.303 1.00 93.56 165 LEU A N 1
ATOM 1297 C CA . LEU A 1 165 ? 9.727 -1.317 -12.929 1.00 93.56 165 LEU A CA 1
ATOM 1298 C C . LEU A 1 165 ? 9.923 -1.481 -11.421 1.00 93.56 165 LEU A C 1
ATOM 1300 O O . LEU A 1 165 ? 10.905 -2.095 -11.031 1.00 93.56 165 LEU A O 1
ATOM 1304 N N . LEU A 1 166 ? 9.004 -0.998 -10.571 1.00 95.81 166 LEU A N 1
ATOM 1305 C CA . LEU A 1 166 ? 9.043 -1.294 -9.136 1.00 95.81 166 LEU A CA 1
ATOM 1306 C C . LEU A 1 166 ? 8.999 -2.799 -8.874 1.00 95.81 166 LEU A C 1
ATOM 1308 O O . LEU A 1 166 ? 9.577 -3.246 -7.897 1.00 95.81 166 LEU A O 1
ATOM 1312 N N . LEU A 1 167 ? 8.310 -3.559 -9.725 1.00 96.00 167 LEU A N 1
ATOM 1313 C CA . LEU A 1 167 ? 8.071 -4.989 -9.542 1.00 96.00 167 LEU A CA 1
ATOM 1314 C C . LEU A 1 167 ? 9.124 -5.855 -10.246 1.00 96.00 167 LEU A C 1
ATOM 1316 O O . LEU A 1 167 ? 9.014 -7.078 -10.219 1.00 96.00 167 LEU A O 1
ATOM 1320 N N . ASP A 1 168 ? 10.134 -5.237 -10.869 1.00 92.75 168 ASP A N 1
ATOM 1321 C CA . ASP A 1 168 ? 11.266 -5.968 -11.428 1.00 92.75 168 ASP A CA 1
ATOM 1322 C C . ASP A 1 168 ? 12.036 -6.678 -10.293 1.00 92.75 168 ASP A C 1
ATOM 1324 O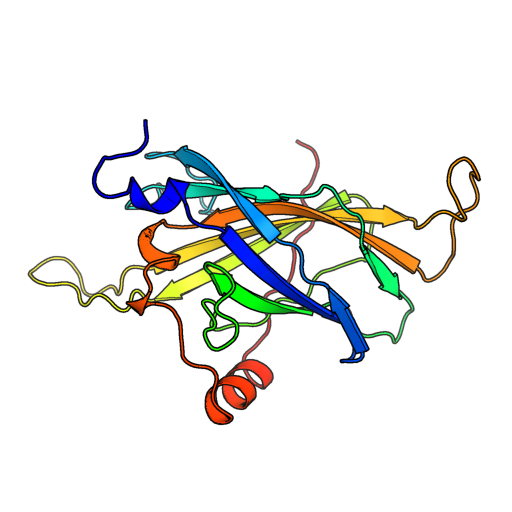 O . ASP A 1 168 ? 12.336 -6.040 -9.274 1.00 92.75 168 ASP A O 1
ATOM 1328 N N . PRO A 1 169 ? 12.405 -7.966 -10.439 1.00 91.38 169 PRO A N 1
ATOM 1329 C CA . PRO A 1 169 ? 13.090 -8.722 -9.387 1.00 91.38 169 PRO A CA 1
ATOM 1330 C C . PRO A 1 169 ? 14.369 -8.064 -8.844 1.00 91.38 169 PRO A C 1
ATOM 1332 O O . PRO A 1 169 ? 14.750 -8.294 -7.690 1.00 91.38 169 PRO A O 1
ATOM 1335 N N . SER A 1 170 ? 15.042 -7.228 -9.643 1.00 90.50 170 SER A N 1
ATOM 1336 C CA . SER A 1 170 ? 16.235 -6.485 -9.225 1.00 90.50 170 SER A CA 1
ATOM 1337 C C . SER A 1 170 ? 15.941 -5.347 -8.238 1.00 90.50 170 SER A C 1
ATOM 1339 O O . SER A 1 170 ? 16.855 -4.919 -7.529 1.00 90.50 170 SER A O 1
ATOM 1341 N N . GLN A 1 171 ? 14.693 -4.870 -8.143 1.00 93.69 171 GLN A N 1
ATOM 1342 C CA . GLN A 1 171 ? 14.289 -3.864 -7.151 1.00 93.69 171 GLN A CA 1
ATOM 1343 C C . GLN A 1 171 ? 14.095 -4.460 -5.753 1.00 93.69 171 GLN A C 1
ATOM 1345 O O . GLN A 1 171 ? 14.277 -3.766 -4.748 1.00 93.69 171 GLN A O 1
ATOM 1350 N N . GLY A 1 172 ? 13.727 -5.742 -5.669 1.00 94.12 172 GLY A N 1
ATOM 1351 C CA . GLY A 1 172 ? 13.418 -6.410 -4.409 1.00 94.12 172 GLY A CA 1
ATOM 1352 C C . GLY A 1 172 ? 14.646 -6.520 -3.505 1.00 94.12 172 GLY A C 1
ATOM 1353 O O . GLY A 1 172 ? 15.604 -7.237 -3.812 1.00 94.12 172 GLY A O 1
ATOM 1354 N N . LYS A 1 173 ? 14.622 -5.855 -2.347 1.00 94.06 173 LYS A N 1
ATOM 1355 C CA . LYS A 1 173 ? 15.737 -5.859 -1.389 1.00 94.06 173 LYS A CA 1
ATOM 1356 C C . LYS A 1 173 ? 15.665 -7.098 -0.512 1.00 94.06 173 LYS A C 1
ATOM 1358 O O . LYS A 1 173 ? 14.674 -7.303 0.186 1.00 94.06 173 LYS A O 1
ATOM 1363 N N . LYS A 1 174 ? 16.738 -7.896 -0.494 1.00 95.06 174 LYS A N 1
ATOM 1364 C CA . LYS A 1 174 ? 16.824 -9.066 0.388 1.00 95.06 174 LYS A CA 1
ATOM 1365 C C . LYS A 1 174 ? 16.703 -8.640 1.849 1.00 95.06 174 LYS A C 1
ATOM 1367 O O . LYS A 1 174 ? 17.474 -7.805 2.332 1.00 95.06 174 LYS A O 1
ATOM 1372 N N . ILE A 1 175 ? 15.779 -9.262 2.566 1.00 93.69 175 ILE A N 1
ATOM 1373 C CA . ILE A 1 175 ? 15.510 -8.951 3.962 1.00 93.69 175 ILE A CA 1
ATOM 1374 C C . ILE A 1 175 ? 16.633 -9.537 4.817 1.00 93.69 175 ILE A C 1
ATOM 1376 O O . ILE A 1 175 ? 16.813 -10.745 4.939 1.00 93.69 175 ILE A O 1
ATOM 1380 N N . ARG A 1 176 ? 17.423 -8.642 5.405 1.00 93.31 176 ARG A N 1
ATOM 1381 C CA . ARG A 1 176 ? 18.479 -8.942 6.380 1.00 93.31 176 ARG A CA 1
ATOM 1382 C C . ARG A 1 176 ? 18.248 -8.104 7.631 1.00 93.31 176 ARG A C 1
ATOM 1384 O O . ARG A 1 176 ? 17.544 -7.098 7.568 1.00 93.31 176 ARG A O 1
ATOM 1391 N N . LEU A 1 177 ? 18.904 -8.438 8.742 1.00 91.00 177 LEU A N 1
ATOM 1392 C CA . LEU A 1 177 ? 18.773 -7.683 9.996 1.00 91.00 177 LEU A CA 1
ATOM 1393 C C . LEU A 1 177 ? 18.974 -6.169 9.796 1.00 91.00 177 LEU A C 1
ATOM 1395 O O . LEU A 1 177 ? 18.143 -5.370 10.214 1.00 91.00 177 LEU A O 1
ATOM 1399 N N . MET A 1 178 ? 20.011 -5.773 9.052 1.00 88.69 178 MET A N 1
ATOM 1400 C CA . MET A 1 178 ? 20.271 -4.361 8.748 1.00 88.69 178 MET A CA 1
ATOM 1401 C C . MET A 1 178 ? 19.161 -3.682 7.938 1.00 88.69 178 MET A C 1
ATOM 1403 O O . MET A 1 178 ? 18.949 -2.485 8.099 1.00 88.69 178 MET A O 1
ATOM 1407 N N . HIS A 1 179 ? 18.448 -4.413 7.076 1.00 87.38 179 HIS A N 1
ATOM 1408 C CA . HIS A 1 179 ? 17.289 -3.878 6.348 1.00 87.38 179 HIS A CA 1
ATOM 1409 C C . HIS A 1 179 ? 16.149 -3.553 7.316 1.00 87.38 179 HIS A C 1
ATOM 1411 O O . HIS A 1 179 ? 15.584 -2.463 7.266 1.00 87.38 179 HIS A O 1
ATOM 1417 N N . ILE A 1 180 ? 15.879 -4.465 8.253 1.00 87.00 180 ILE A N 1
ATOM 1418 C CA . ILE A 1 180 ? 14.841 -4.306 9.278 1.00 87.00 180 ILE A CA 1
ATOM 1419 C C . ILE A 1 180 ? 15.158 -3.106 10.178 1.00 87.00 180 ILE A C 1
ATOM 1421 O O . ILE A 1 180 ? 14.302 -2.242 10.365 1.00 87.00 180 ILE A O 1
ATOM 1425 N N . VAL A 1 181 ? 16.399 -3.018 10.667 1.00 88.62 181 VAL A N 1
ATOM 1426 C CA . VAL A 1 181 ? 16.861 -1.917 11.528 1.00 88.62 181 VAL A CA 1
ATOM 1427 C C . VAL A 1 181 ? 16.796 -0.576 10.796 1.00 88.62 181 VAL A C 1
ATOM 1429 O O . VAL A 1 181 ? 16.287 0.402 11.338 1.00 88.62 181 VAL A O 1
ATOM 1432 N N . LYS A 1 182 ? 17.245 -0.509 9.535 1.00 89.31 182 LYS A N 1
ATOM 1433 C CA . LYS A 1 182 ? 17.132 0.722 8.736 1.00 89.31 182 LYS A CA 1
ATOM 1434 C C . LYS A 1 182 ? 15.672 1.153 8.583 1.00 89.31 182 LYS A C 1
ATOM 1436 O O . LYS A 1 182 ? 15.361 2.322 8.787 1.00 89.31 182 LYS A O 1
ATOM 1441 N N . LYS A 1 183 ? 14.759 0.222 8.292 1.00 91.75 183 LYS A N 1
ATOM 1442 C CA . LYS A 1 183 ? 13.327 0.537 8.163 1.00 91.75 183 LYS A CA 1
ATOM 1443 C C . LYS A 1 183 ? 12.673 0.986 9.467 1.00 91.75 183 LYS A C 1
ATOM 1445 O O . LYS A 1 183 ? 11.704 1.736 9.396 1.00 91.75 183 LYS A O 1
ATOM 1450 N N . SER A 1 184 ? 13.150 0.540 10.631 1.00 86.56 184 SER A N 1
ATOM 1451 C CA . SER A 1 184 ? 12.545 0.921 11.913 1.00 86.56 184 SER A CA 1
ATOM 1452 C C . SER A 1 184 ? 12.899 2.341 12.351 1.00 86.56 184 SER A C 1
ATOM 1454 O O . SER A 1 184 ? 12.104 2.956 13.058 1.00 86.56 184 SER A O 1
ATOM 1456 N N . VAL A 1 185 ? 14.062 2.857 11.935 1.00 90.12 185 VAL A N 1
ATOM 1457 C CA . VAL A 1 185 ? 14.531 4.207 12.303 1.00 90.12 185 VAL A CA 1
ATOM 1458 C C . VAL A 1 185 ? 14.146 5.284 11.288 1.00 90.12 185 VAL A C 1
ATOM 1460 O O . VAL A 1 185 ? 14.067 6.457 11.640 1.00 90.12 185 VAL A O 1
ATOM 1463 N N . VAL A 1 186 ? 13.890 4.910 10.030 1.00 91.69 186 VAL A N 1
ATOM 1464 C CA . VAL A 1 186 ? 13.446 5.859 9.001 1.00 91.69 186 VAL A CA 1
ATOM 1465 C C . VAL A 1 186 ? 12.015 6.320 9.283 1.00 91.69 186 VAL A C 1
ATOM 1467 O O . VAL A 1 186 ? 11.138 5.525 9.630 1.00 91.69 186 VAL A O 1
ATOM 1470 N N . THR A 1 187 ? 11.757 7.615 9.083 1.00 92.62 187 THR A N 1
ATOM 1471 C CA . THR A 1 187 ? 10.426 8.209 9.232 1.00 92.62 187 THR A CA 1
ATOM 1472 C C . THR A 1 187 ? 9.401 7.465 8.383 1.00 92.62 187 THR A C 1
ATOM 1474 O O . THR A 1 187 ? 9.578 7.281 7.172 1.00 92.62 187 THR A O 1
ATOM 1477 N N . LYS A 1 188 ? 8.293 7.067 9.005 1.00 95.75 188 LYS A N 1
ATOM 1478 C CA . LYS A 1 188 ? 7.206 6.370 8.318 1.00 95.75 188 LYS A CA 1
ATOM 1479 C C . LYS A 1 188 ? 6.470 7.319 7.373 1.00 95.75 188 LYS A C 1
ATOM 1481 O O . LYS A 1 188 ? 6.395 8.520 7.619 1.00 95.75 188 LYS A O 1
ATOM 1486 N N . LEU A 1 189 ? 5.961 6.777 6.275 1.00 97.38 189 LEU A N 1
ATOM 1487 C CA . LEU A 1 189 ? 4.935 7.447 5.477 1.00 97.38 189 LEU A CA 1
ATOM 1488 C C . LEU A 1 189 ? 3.632 7.478 6.285 1.00 97.38 189 LEU A C 1
ATOM 1490 O O . LEU A 1 189 ? 3.445 6.652 7.179 1.00 97.38 189 LEU A O 1
ATOM 1494 N N . VAL A 1 190 ? 2.735 8.410 5.982 1.00 97.06 190 VAL A N 1
ATOM 1495 C CA . VAL A 1 190 ? 1.455 8.547 6.688 1.00 97.06 190 VAL A CA 1
ATOM 1496 C C . VAL A 1 190 ? 0.330 8.553 5.665 1.00 97.06 190 VAL A C 1
ATOM 1498 O O . VAL A 1 190 ? 0.444 9.209 4.634 1.00 97.06 190 VAL A O 1
ATOM 1501 N N . ALA A 1 191 ? -0.726 7.789 5.938 1.00 97.38 191 ALA A N 1
ATOM 1502 C CA . ALA A 1 191 ? -1.919 7.763 5.106 1.00 97.38 191 ALA A CA 1
ATOM 1503 C C . ALA A 1 191 ? -2.701 9.079 5.180 1.00 97.38 191 ALA A C 1
ATOM 1505 O O . ALA A 1 191 ? -2.942 9.613 6.264 1.00 97.38 191 ALA A O 1
ATOM 1506 N N . GLU A 1 192 ? -3.168 9.541 4.028 1.00 96.25 192 GLU A N 1
ATOM 1507 C CA . GLU A 1 192 ? -4.005 10.727 3.875 1.00 96.25 192 GLU A CA 1
ATOM 1508 C C . GLU A 1 192 ? -5.450 10.300 3.634 1.00 96.25 192 GLU A C 1
ATOM 1510 O O . GLU A 1 192 ? -5.701 9.335 2.909 1.00 96.25 192 GLU A O 1
ATOM 1515 N N . LYS A 1 193 ? -6.410 11.004 4.242 1.00 96.38 193 LYS A N 1
ATOM 1516 C CA . LYS A 1 193 ? -7.826 10.786 3.940 1.00 96.38 193 LYS A CA 1
ATOM 1517 C C . LYS A 1 193 ? -8.124 11.350 2.553 1.00 96.38 193 LYS A C 1
ATOM 1519 O O . LYS A 1 193 ? -7.704 12.458 2.234 1.00 96.38 193 LYS A O 1
ATOM 1524 N N . VAL A 1 194 ? -8.842 10.583 1.743 1.00 93.69 194 VAL A N 1
ATOM 1525 C CA . VAL A 1 194 ? -9.357 11.039 0.454 1.00 93.69 194 VAL A CA 1
ATOM 1526 C C . VAL A 1 194 ? -10.689 11.731 0.709 1.00 93.69 194 VAL A C 1
ATOM 1528 O O . VAL A 1 194 ? -11.631 11.107 1.204 1.00 93.69 194 VAL A O 1
ATOM 1531 N N . GLU A 1 195 ? -10.754 13.019 0.392 1.00 87.75 195 GLU A N 1
ATOM 1532 C CA . GLU A 1 195 ? -12.004 13.769 0.451 1.00 87.75 195 GLU A CA 1
ATOM 1533 C C . GLU A 1 195 ? -12.903 13.388 -0.739 1.00 87.75 195 GLU A C 1
ATOM 1535 O O . GLU A 1 195 ? -12.392 13.176 -1.846 1.00 87.75 195 GLU A O 1
ATOM 1540 N N . PRO A 1 196 ? -14.229 13.272 -0.542 1.00 73.12 196 PRO A N 1
ATOM 1541 C CA . PRO A 1 196 ? -15.168 13.132 -1.649 1.00 73.12 196 PRO A CA 1
ATOM 1542 C C . PRO A 1 196 ? -15.021 14.323 -2.603 1.00 73.12 196 PRO A C 1
ATOM 1544 O O . PRO A 1 196 ? -14.928 15.465 -2.152 1.00 73.12 196 PRO A O 1
ATOM 1547 N N . THR A 1 197 ? -14.978 14.040 -3.904 1.00 52.00 197 THR A N 1
ATOM 1548 C CA . THR A 1 197 ? -15.013 15.060 -4.966 1.00 52.00 197 THR A CA 1
ATOM 1549 C C . THR A 1 197 ? -16.440 15.325 -5.405 1.00 52.00 197 THR A C 1
ATOM 1551 O O . THR A 1 197 ? -17.263 14.385 -5.306 1.00 52.00 197 THR A O 1
#

Foldseek 3Di:
DDDPVLPVLQVKKKWWWKDWPNPQTDIWIWHWDDWAQFFQVQPPVSDGAHQTKTKIWTPDFDKGKDFADPPTAAIKRDFMDMPPPPQWGLDLEIAGEDQPDWAKKKFKDWDFQPDDPDDDDDPDGRIKMKMWMWTKDFDADDPPGPDGDPRMIIITTGMIMINSSSNPPSSTDGDDPVSNVSRVPDDHTYMDGDDDD

Radius of gyration: 17.56 Å; chains: 1; bounding box: 51×32×48 Å